Protein AF-A0A956CE51-F1 (afdb_monomer)

Nearest PDB structures (foldseek):
  1hxx-assembly1_A  TM=3.586E-01  e=1.214E-01  Escherichia coli
  3fyx-assembly1_A  TM=2.453E-01  e=3.690E-02  Escherichia coli K-12
  1hxu-assembly1_A  TM=2.384E-01  e=1.095E-01  Escherichia coli
  7fdy-assembly1_B  TM=2.073E-01  e=8.450E-02  Escherichia coli
  1gfm-assembly1_A  TM=1.925E-01  e=4.310E-02  Escherichia coli

Secondary structure (DSSP, 8-state):
--------------------------TTS--TT-TTTSEEEEEEEEEEEEEEETT-S--EEEEEEEEEEEEEEEETTEEEEEEEEEEEEEEETTEEEEEEEEEEEEEEEEETTEEEEEEEEEEEEEEEEETTEEEEEEEEEEEEEEEEEEETTEEEEEEEEEEEE-BSSS--EEEEEEEEEEEEEEPPPPPTTGGG--

Solvent-accessible surface area (backbone atoms only — not comparable to full-atom values): 10532 Å² total; per-residue (Å²): 142,84,81,88,83,86,83,81,82,81,81,82,76,83,78,76,82,78,78,88,70,88,69,82,71,60,98,80,62,80,70,77,70,40,76,91,73,32,49,37,25,45,32,43,35,42,27,48,32,35,35,25,44,74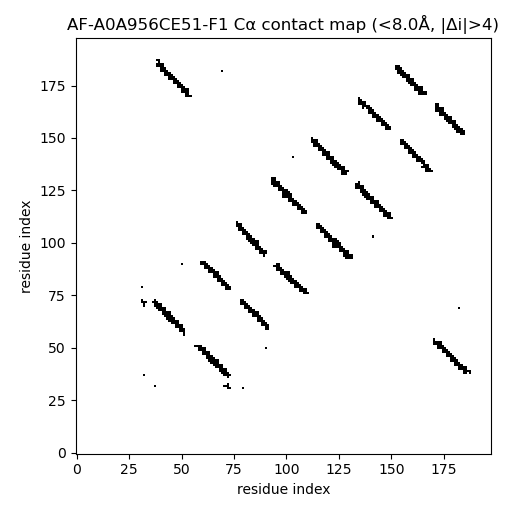,92,48,91,63,72,46,62,33,38,36,44,32,54,30,39,34,41,35,27,75,60,88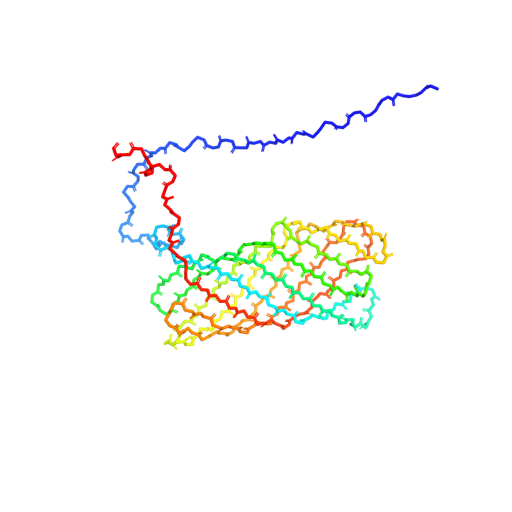,49,36,36,40,34,41,36,41,29,43,33,41,32,39,54,50,103,63,18,43,35,44,28,59,46,34,38,33,43,31,46,31,44,43,67,82,49,40,32,42,35,42,30,44,29,35,33,49,29,30,48,30,34,52,85,80,42,82,38,48,31,53,60,21,45,30,43,37,39,35,43,32,44,47,61,85,61,36,32,45,32,43,34,43,37,39,32,43,43,43,42,83,59,74,77,37,33,44,36,36,35,48,30,43,34,45,34,36,64,44,80,73,80,76,59,89,75,65,79,75,80,124

pLDDT: mean 82.3, std 20.1, range [30.0, 98.44]

Foldseek 3Di:
DDDDDDDDDDPPDPPPPDDDDPPPPPPPPDPDPPLVQWFKKWKWKKKKKWKDFPPDDDTAIWIKIWTWIWTWDDDVQKIKIKIWGWMWIDRDPQKIKIFHIKIKIWIWGHDDQKIKIWIKIWRAWMWMQDPNDTWMFGTKIKTKIKMWGDDDQKIKMKMWMWIWTDTPDDTTMIMIIIMIMIIGTDDRPDDPPVVPPD

Structure (mmCIF, N/CA/C/O backbone):
data_AF-A0A956CE51-F1
#
_entry.id   AF-A0A956CE51-F1
#
loop_
_atom_site.group_PDB
_atom_site.id
_atom_site.type_symbol
_atom_site.label_atom_id
_atom_site.label_alt_id
_atom_site.label_comp_id
_atom_site.label_asym_id
_atom_site.label_entity_id
_atom_site.label_seq_id
_atom_site.pdbx_PDB_ins_code
_atom_site.Cartn_x
_atom_site.Cartn_y
_atom_site.Cartn_z
_atom_site.occupancy
_atom_site.B_iso_or_equiv
_atom_site.auth_seq_id
_atom_site.auth_comp_id
_atom_site.auth_asym_id
_atom_site.auth_atom_id
_atom_site.pdbx_PDB_model_num
ATOM 1 N N . MET A 1 1 ? 13.670 32.998 -37.876 1.00 43.19 1 MET A N 1
ATOM 2 C CA . MET A 1 1 ? 13.015 33.730 -36.768 1.00 43.19 1 MET A CA 1
ATOM 3 C C . MET A 1 1 ? 11.571 33.258 -36.695 1.00 43.19 1 MET A C 1
ATOM 5 O O . MET A 1 1 ? 10.820 33.510 -37.624 1.00 43.19 1 MET A O 1
ATOM 9 N N . SER A 1 2 ? 11.221 32.479 -35.670 1.00 36.44 2 SER A N 1
ATOM 10 C CA . SER A 1 2 ? 9.880 31.917 -35.451 1.00 36.44 2 SER A CA 1
ATOM 11 C C . SER A 1 2 ? 9.590 31.891 -33.948 1.00 36.44 2 SER A C 1
ATOM 13 O O . SER A 1 2 ? 10.513 31.889 -33.139 1.00 36.44 2 SER A O 1
ATOM 15 N N . ARG A 1 3 ? 8.305 31.992 -33.621 1.00 38.19 3 ARG A N 1
ATOM 16 C CA . ARG A 1 3 ? 7.709 32.562 -32.411 1.00 38.19 3 ARG A CA 1
ATOM 17 C C . ARG A 1 3 ? 7.737 31.658 -31.173 1.00 38.19 3 ARG A C 1
ATOM 19 O O . ARG A 1 3 ? 7.735 30.438 -31.259 1.00 38.19 3 ARG A O 1
ATOM 26 N N . ALA A 1 4 ? 7.675 32.355 -30.040 1.00 41.06 4 ALA A N 1
ATOM 27 C CA . ALA A 1 4 ? 7.369 31.926 -28.682 1.00 41.06 4 ALA A CA 1
ATOM 28 C C . ALA A 1 4 ? 6.261 30.863 -28.541 1.00 41.06 4 ALA A C 1
ATOM 30 O O . ALA A 1 4 ? 5.231 30.929 -29.209 1.00 41.06 4 ALA A O 1
ATOM 31 N N . GLY A 1 5 ? 6.441 29.983 -27.552 1.00 30.00 5 GLY A N 1
ATOM 32 C CA . GLY A 1 5 ? 5.397 29.155 -26.949 1.00 30.00 5 GLY A CA 1
ATOM 33 C C . GLY A 1 5 ? 5.602 29.110 -25.435 1.00 30.00 5 GLY A C 1
ATOM 34 O O . GLY A 1 5 ? 6.287 28.233 -24.922 1.00 30.00 5 GLY A O 1
ATOM 35 N N . LEU A 1 6 ? 5.065 30.111 -24.735 1.00 33.44 6 LEU A N 1
ATOM 36 C CA . LEU A 1 6 ? 5.047 30.204 -23.277 1.00 33.44 6 LEU A CA 1
ATOM 37 C C . LEU A 1 6 ? 3.864 29.363 -22.770 1.00 33.44 6 LEU A C 1
ATOM 39 O O . LEU A 1 6 ? 2.712 29.743 -22.968 1.00 33.44 6 LEU A O 1
ATOM 43 N N . VAL A 1 7 ? 4.130 28.208 -22.160 1.00 35.78 7 VAL A N 1
ATOM 44 C CA . VAL A 1 7 ? 3.089 27.371 -21.542 1.00 35.78 7 VAL A CA 1
ATOM 45 C C . VAL A 1 7 ? 2.922 27.817 -20.092 1.00 35.78 7 VAL A C 1
ATOM 47 O O . VAL A 1 7 ? 3.771 27.554 -19.243 1.00 35.78 7 VAL A O 1
ATOM 50 N N . ALA A 1 8 ? 1.836 28.538 -19.822 1.00 34.03 8 ALA A N 1
ATOM 51 C CA . ALA A 1 8 ? 1.433 28.929 -18.479 1.00 34.03 8 ALA A CA 1
ATOM 52 C C . ALA A 1 8 ? 0.763 27.742 -17.766 1.00 34.03 8 ALA A C 1
ATOM 54 O O . ALA A 1 8 ? -0.263 27.233 -18.215 1.00 34.03 8 ALA A O 1
ATOM 55 N N . PHE A 1 9 ? 1.334 27.313 -16.640 1.00 32.94 9 PHE A N 1
ATOM 56 C CA . PHE A 1 9 ? 0.699 26.373 -15.720 1.00 32.94 9 PHE A CA 1
ATOM 57 C C . PHE A 1 9 ? -0.323 27.123 -14.858 1.00 32.94 9 PHE A C 1
ATOM 59 O O . PHE A 1 9 ? 0.041 27.908 -13.984 1.00 32.94 9 PHE A O 1
ATOM 66 N N . ALA A 1 10 ? -1.610 26.878 -15.098 1.00 32.31 10 ALA A N 1
ATOM 67 C CA . ALA A 1 10 ? -2.677 27.317 -14.209 1.00 32.31 10 ALA A CA 1
ATOM 68 C C . ALA A 1 10 ? -2.804 26.321 -13.045 1.00 32.31 10 ALA A C 1
ATOM 70 O O . ALA A 1 10 ? -3.365 25.236 -13.191 1.00 32.31 10 ALA A O 1
ATOM 71 N N . VAL A 1 11 ? -2.273 26.691 -11.880 1.00 34.12 11 VAL A N 1
ATOM 72 C CA . VAL A 1 11 ? -2.581 26.018 -10.614 1.00 34.12 11 VAL A CA 1
ATOM 73 C C . VAL A 1 11 ? -3.971 26.484 -10.185 1.00 34.12 11 VAL A C 1
ATOM 75 O O . VAL A 1 11 ? -4.148 27.602 -9.706 1.00 34.12 11 VAL A O 1
ATOM 78 N N . VAL A 1 12 ? -4.979 25.641 -10.405 1.00 30.89 12 VAL A N 1
ATOM 79 C CA . VAL A 1 12 ? -6.334 25.871 -9.895 1.00 30.89 12 VAL A CA 1
ATOM 80 C C . VAL A 1 12 ? -6.350 25.492 -8.416 1.00 30.89 12 VAL A C 1
ATOM 82 O O . VAL A 1 12 ? -6.537 24.334 -8.049 1.00 30.89 12 VAL A O 1
ATOM 85 N N . THR A 1 13 ? -6.134 26.480 -7.553 1.00 34.31 13 THR A N 1
ATOM 86 C CA . THR A 1 13 ? -6.361 26.348 -6.113 1.00 34.31 13 THR A CA 1
ATOM 87 C C . THR A 1 13 ? -7.863 26.463 -5.856 1.00 34.31 13 THR A C 1
ATOM 89 O O . THR A 1 13 ? -8.424 27.557 -5.833 1.00 34.31 13 THR A O 1
ATOM 92 N N . LEU A 1 14 ? -8.540 25.325 -5.691 1.00 32.09 14 LEU A N 1
ATOM 93 C CA . LEU A 1 14 ? -9.922 25.275 -5.212 1.00 32.09 14 LEU A CA 1
ATOM 94 C C . LEU A 1 14 ? -9.953 25.654 -3.726 1.00 32.09 14 LEU A C 1
ATOM 96 O O . LEU A 1 14 ? -9.857 24.806 -2.842 1.00 32.09 14 LEU A O 1
ATOM 100 N N . THR A 1 15 ? -10.092 26.947 -3.448 1.00 37.00 15 THR A N 1
ATOM 101 C CA . THR A 1 15 ? -10.396 27.451 -2.106 1.00 37.00 15 THR A CA 1
ATOM 102 C C . THR A 1 15 ? -11.881 27.220 -1.829 1.00 37.00 15 THR A C 1
ATOM 104 O O . THR A 1 15 ? -12.721 28.084 -2.076 1.00 37.00 15 THR A O 1
ATOM 107 N N . THR A 1 16 ? -12.243 26.033 -1.343 1.00 38.41 16 THR A N 1
ATOM 108 C CA . THR A 1 16 ? -13.596 25.790 -0.829 1.00 38.41 16 THR A CA 1
ATOM 109 C C . THR A 1 16 ? -13.782 26.557 0.477 1.00 38.41 16 THR A C 1
ATOM 111 O O . THR A 1 16 ? -13.219 26.198 1.511 1.00 38.41 16 THR A O 1
ATOM 114 N N . CYS A 1 17 ? -14.579 27.622 0.422 1.00 37.84 17 CYS A N 1
ATOM 115 C CA . CYS A 1 17 ? -15.079 28.343 1.583 1.00 37.84 17 CYS A CA 1
ATOM 116 C C . CYS A 1 17 ? -16.012 27.406 2.371 1.00 37.84 17 CYS A C 1
ATOM 118 O O . CYS A 1 17 ? -17.148 27.152 1.969 1.00 37.84 17 CYS A O 1
ATOM 120 N N . ALA A 1 18 ? -15.513 26.818 3.459 1.00 42.50 18 ALA A N 1
ATOM 121 C CA . ALA A 1 18 ? -16.313 25.979 4.339 1.00 42.50 18 ALA A CA 1
ATOM 122 C C . ALA A 1 18 ? -17.169 26.873 5.246 1.00 42.50 18 ALA A C 1
ATOM 124 O O . ALA A 1 18 ? -16.734 27.306 6.312 1.00 42.50 18 ALA A O 1
ATOM 125 N N . ALA A 1 19 ? -18.400 27.150 4.817 1.00 43.88 19 ALA A N 1
ATOM 126 C CA . ALA A 1 19 ? -19.432 27.665 5.703 1.00 43.88 19 ALA A CA 1
ATOM 127 C C . ALA A 1 19 ? -19.691 26.629 6.812 1.00 43.88 19 ALA A C 1
ATOM 129 O O . ALA A 1 19 ? -20.164 25.519 6.557 1.00 43.88 19 ALA A O 1
ATOM 130 N N . SER A 1 20 ? -19.345 26.995 8.046 1.00 46.06 20 SER A N 1
ATOM 131 C CA . SER A 1 20 ? -19.551 26.202 9.257 1.00 46.06 20 SER A CA 1
ATOM 132 C C . SER A 1 20 ? -21.035 26.173 9.626 1.00 46.06 20 SER A C 1
ATOM 134 O O . SER A 1 20 ? -21.488 26.889 10.514 1.00 46.06 20 SER A O 1
ATOM 136 N N . ALA A 1 21 ? -21.810 25.346 8.930 1.00 46.38 21 ALA A N 1
ATOM 137 C CA . ALA A 1 21 ? -23.123 24.938 9.399 1.00 46.38 21 ALA A CA 1
ATOM 138 C C . ALA A 1 21 ? -22.940 23.769 10.377 1.00 46.38 21 ALA A C 1
ATOM 140 O O . ALA A 1 21 ? -22.553 22.671 9.970 1.00 46.38 21 ALA A O 1
ATOM 141 N N . GLU A 1 22 ? -23.243 23.990 11.658 1.00 46.22 22 GLU A N 1
ATOM 142 C CA . GLU A 1 22 ? -23.492 22.922 12.630 1.00 46.22 22 GLU A CA 1
ATOM 143 C C . GLU A 1 22 ? -24.690 22.084 12.160 1.00 46.22 22 GLU A C 1
ATOM 145 O O . GLU A 1 22 ? -25.835 22.255 12.581 1.00 46.22 22 GLU A O 1
ATOM 150 N N . ARG A 1 23 ? -24.453 21.147 11.238 1.00 48.38 23 ARG A N 1
ATOM 151 C CA . ARG A 1 23 ? -25.424 20.096 10.959 1.00 48.38 23 ARG A CA 1
ATOM 152 C C . ARG A 1 23 ? -25.444 19.184 12.175 1.00 48.38 23 ARG A C 1
ATOM 154 O O . ARG A 1 23 ? -24.512 18.405 12.378 1.00 48.38 23 ARG A O 1
ATOM 161 N N . LYS A 1 24 ? -26.535 19.256 12.948 1.00 44.16 24 LYS A N 1
ATOM 162 C CA . LYS A 1 24 ? -27.007 18.159 13.804 1.00 44.16 24 LYS A CA 1
ATOM 163 C C . LYS A 1 24 ? -27.025 16.899 12.943 1.00 44.16 24 LYS A C 1
ATOM 165 O O . LYS A 1 24 ? -27.934 16.682 12.145 1.00 44.16 24 LYS A O 1
ATOM 170 N N . THR A 1 25 ? -25.950 16.127 13.025 1.00 50.22 25 THR A N 1
ATOM 171 C CA . THR A 1 25 ? -25.808 14.876 12.294 1.00 50.22 25 THR A CA 1
ATOM 172 C C . THR A 1 25 ? -26.884 13.939 12.821 1.00 50.22 25 THR A C 1
ATOM 174 O O . THR A 1 25 ? -27.046 13.781 14.030 1.00 50.22 25 THR A O 1
ATOM 177 N N . SER A 1 26 ? -27.692 13.405 11.903 1.00 44.47 26 SER A N 1
ATOM 178 C CA . SER A 1 26 ? -28.764 12.466 12.221 1.00 44.47 26 SER A CA 1
ATOM 179 C C . SER A 1 26 ? -28.213 11.361 13.130 1.00 44.47 26 SER A C 1
ATOM 181 O O . SER A 1 26 ? -27.196 10.759 12.774 1.00 44.47 26 SER A O 1
ATOM 183 N N . PRO A 1 27 ? -28.864 11.042 14.264 1.00 55.50 27 PRO A N 1
ATOM 184 C CA . PRO A 1 27 ? -28.389 10.027 15.208 1.00 55.50 27 PRO A CA 1
ATOM 185 C C . PRO A 1 27 ? -28.272 8.615 14.602 1.00 55.50 27 PRO A C 1
ATOM 187 O O . PRO A 1 27 ? -27.783 7.707 15.264 1.00 55.50 27 PRO A O 1
ATOM 190 N N . LYS A 1 28 ? -28.694 8.423 13.343 1.00 56.72 28 LYS A N 1
ATOM 191 C CA . LYS A 1 28 ? -28.605 7.160 12.600 1.00 56.72 28 LYS A CA 1
ATOM 192 C C . LYS A 1 28 ? -27.661 7.187 11.388 1.00 56.72 28 LYS A C 1
ATOM 194 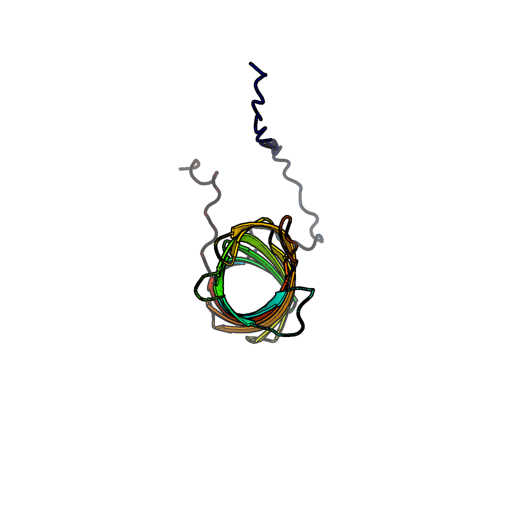O O . LYS A 1 28 ? -27.576 6.179 10.693 1.00 56.72 28 LYS A O 1
ATOM 199 N N . SER A 1 29 ? -26.955 8.286 11.094 1.00 52.91 29 SER A N 1
ATOM 200 C CA . SER A 1 29 ? -25.979 8.269 9.992 1.00 52.91 29 SER A CA 1
ATOM 201 C C . SER A 1 29 ? -24.712 7.542 10.438 1.00 52.91 29 SER A C 1
ATOM 203 O O . SER A 1 29 ? -24.008 8.018 11.330 1.00 52.91 29 SER A O 1
ATOM 205 N N . VAL A 1 30 ? -24.418 6.397 9.820 1.00 56.97 30 VAL A N 1
ATOM 206 C CA . VAL A 1 30 ? -23.172 5.656 10.037 1.00 56.97 30 VAL A CA 1
ATOM 207 C C . VAL A 1 30 ? -22.003 6.5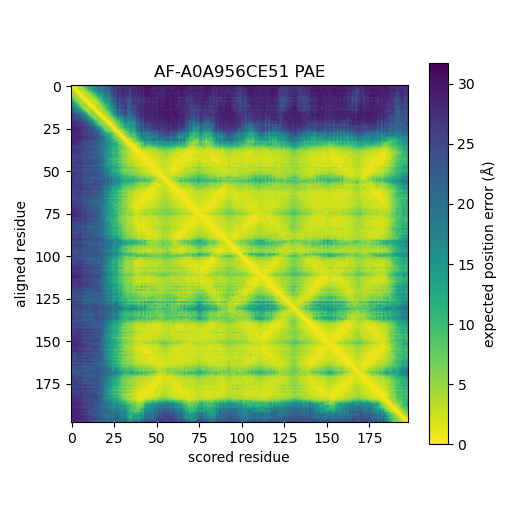86 9.703 1.00 56.97 30 VAL A C 1
ATOM 209 O O . VAL A 1 30 ? -21.819 6.976 8.552 1.00 56.97 30 VAL A O 1
ATOM 212 N N . LYS A 1 31 ? -21.241 6.982 10.727 1.00 62.91 31 LYS A N 1
ATOM 213 C CA . LYS A 1 31 ? -20.097 7.901 10.638 1.00 62.91 31 LYS A CA 1
ATOM 214 C C . LYS A 1 31 ? -18.871 7.222 10.018 1.00 62.91 31 LYS A C 1
ATOM 216 O O . LYS A 1 31 ? -17.815 7.114 10.637 1.00 62.91 31 LYS A O 1
ATOM 221 N N . LEU A 1 32 ? -19.015 6.724 8.796 1.00 60.25 32 LEU A N 1
ATOM 222 C CA . LEU A 1 32 ? -17.887 6.245 8.007 1.00 60.25 32 LEU A CA 1
ATOM 223 C C . LEU A 1 32 ? -17.002 7.450 7.662 1.00 60.25 32 LEU A C 1
ATOM 225 O O . LEU A 1 32 ? -17.466 8.408 7.052 1.00 60.25 32 LEU A O 1
ATOM 229 N N . PHE A 1 33 ? -15.742 7.401 8.102 1.00 63.28 33 PHE A N 1
ATOM 230 C CA . PHE A 1 33 ? -14.732 8.459 7.943 1.00 63.28 33 PHE A CA 1
ATOM 231 C C . PHE A 1 33 ? -14.996 9.793 8.662 1.00 63.28 33 PHE A C 1
ATOM 233 O O . PHE A 1 33 ? -14.477 10.827 8.241 1.00 63.28 33 PHE A O 1
ATOM 240 N N . ASP A 1 34 ? -15.724 9.803 9.785 1.00 70.56 34 ASP A N 1
ATOM 241 C CA . ASP A 1 34 ? -15.659 10.972 10.672 1.00 70.56 34 ASP A CA 1
ATOM 242 C C . ASP A 1 34 ? -14.230 11.075 11.230 1.00 70.56 34 ASP A C 1
ATOM 244 O O . ASP A 1 34 ? -13.812 10.254 12.054 1.00 70.56 34 ASP A O 1
ATOM 248 N N . VAL A 1 35 ? -13.487 12.081 10.753 1.00 67.19 35 VAL A N 1
ATOM 249 C CA . VAL A 1 35 ? -12.080 12.361 11.092 1.00 67.19 35 VAL A CA 1
ATOM 250 C C . VAL A 1 35 ? -11.866 12.409 12.605 1.00 67.19 35 VAL A C 1
ATOM 252 O O . VAL A 1 35 ? -10.794 12.066 13.082 1.00 67.19 35 VAL A O 1
ATOM 255 N N . ARG A 1 36 ? -12.893 12.775 13.381 1.00 68.69 36 ARG A N 1
ATOM 256 C CA . ARG A 1 36 ? -12.811 12.854 14.847 1.00 68.69 36 ARG A CA 1
ATOM 257 C C . ARG A 1 36 ? -12.824 11.490 15.534 1.00 68.69 36 ARG A C 1
ATOM 259 O O . ARG A 1 36 ? -12.392 11.376 16.674 1.00 68.6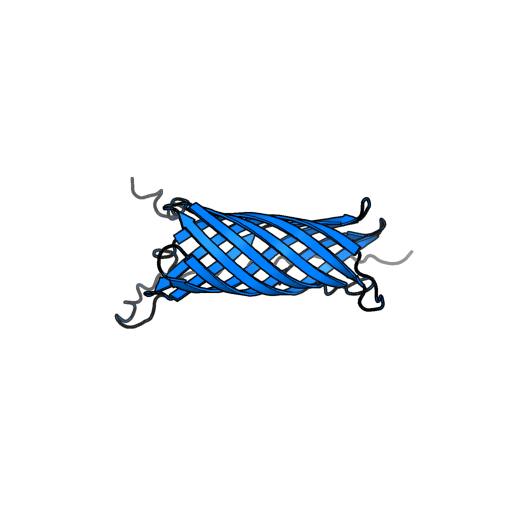9 36 ARG A O 1
ATOM 266 N N . THR A 1 37 ? -13.362 10.477 14.865 1.00 78.38 37 THR A N 1
ATOM 267 C CA . THR A 1 37 ? -13.518 9.113 15.399 1.00 78.38 37 THR A CA 1
ATOM 268 C C . THR A 1 37 ? -12.590 8.108 14.725 1.00 78.38 37 THR A C 1
ATOM 270 O O . THR A 1 37 ? -12.397 7.003 15.233 1.00 78.38 37 THR A O 1
ATOM 273 N N . ALA A 1 38 ? -12.012 8.482 13.581 1.00 88.50 38 ALA A N 1
ATOM 274 C CA . ALA A 1 38 ? -11.045 7.668 12.876 1.00 88.50 38 ALA A CA 1
ATOM 275 C C . ALA A 1 38 ? -9.766 7.512 13.710 1.00 88.50 38 ALA A C 1
ATOM 277 O O . ALA A 1 38 ? -9.255 8.452 14.315 1.00 88.50 38 ALA A O 1
ATOM 278 N N . THR A 1 39 ? -9.227 6.298 13.724 1.00 91.62 39 THR A N 1
ATOM 279 C CA . THR A 1 39 ? -7.887 6.054 14.251 1.00 91.62 39 THR A CA 1
ATOM 280 C C . THR A 1 39 ? -6.872 6.451 13.192 1.00 91.62 39 THR A C 1
ATOM 282 O O . THR A 1 39 ? -6.953 5.995 12.052 1.00 91.62 39 THR A O 1
ATOM 285 N N . HIS A 1 40 ? -5.906 7.270 13.589 1.00 93.75 40 HIS A N 1
ATOM 286 C CA . HIS A 1 40 ? -4.803 7.699 12.744 1.00 93.75 40 HIS A CA 1
ATOM 287 C C . HIS A 1 40 ? -3.584 6.824 13.016 1.00 93.75 40 HIS A C 1
ATOM 289 O O . HIS A 1 40 ? -3.201 6.635 14.172 1.00 93.75 40 HIS A O 1
ATOM 295 N N . GLU A 1 41 ? -2.975 6.269 11.975 1.00 95.88 41 GLU A N 1
ATOM 296 C CA . GLU A 1 41 ? -1.812 5.391 12.113 1.00 95.88 41 GLU A CA 1
ATOM 297 C C . GLU A 1 41 ? -0.731 5.805 11.109 1.00 95.88 41 GLU A C 1
ATOM 299 O O . GLU A 1 41 ? -1.025 6.183 9.976 1.00 95.88 41 GLU A O 1
ATOM 304 N N . GLY A 1 42 ? 0.533 5.762 11.524 1.00 97.25 42 GLY A N 1
ATOM 305 C CA . GLY A 1 42 ? 1.639 5.744 10.572 1.00 97.25 42 GLY A CA 1
ATOM 306 C C . GLY A 1 42 ? 1.815 4.325 10.047 1.00 97.25 42 GLY A C 1
ATOM 307 O O . GLY A 1 42 ? 1.534 3.371 10.772 1.00 97.25 42 GLY A O 1
ATOM 308 N N . VAL A 1 43 ? 2.245 4.185 8.799 1.00 98.00 43 VAL A N 1
ATOM 309 C CA . VAL A 1 43 ? 2.436 2.891 8.148 1.00 98.00 43 VAL A CA 1
ATOM 310 C C . VAL A 1 43 ? 3.777 2.866 7.441 1.00 98.00 43 VAL A C 1
ATOM 312 O O . VAL A 1 43 ? 4.101 3.748 6.651 1.00 98.00 43 VAL A O 1
ATOM 315 N N . LEU A 1 44 ? 4.530 1.809 7.697 1.00 98.19 44 LEU A N 1
ATOM 316 C CA . LEU A 1 44 ? 5.733 1.465 6.964 1.00 98.19 44 LEU A CA 1
ATOM 317 C C . LEU A 1 44 ? 5.456 0.147 6.260 1.00 98.19 44 LEU A C 1
ATOM 319 O O . LEU A 1 44 ? 5.065 -0.823 6.910 1.00 98.19 44 LEU A O 1
ATOM 323 N N . ARG A 1 45 ? 5.616 0.120 4.941 1.00 98.00 45 ARG A N 1
ATOM 324 C CA . ARG A 1 45 ? 5.421 -1.081 4.131 1.00 98.00 45 ARG A CA 1
ATOM 325 C C . ARG A 1 45 ? 6.686 -1.384 3.350 1.00 98.00 45 ARG A C 1
ATOM 327 O O . ARG A 1 45 ? 7.240 -0.495 2.713 1.00 98.00 45 ARG A O 1
ATOM 334 N N . PHE A 1 46 ? 7.072 -2.652 3.345 1.00 98.38 46 PHE A N 1
ATOM 335 C CA . PHE A 1 46 ? 8.102 -3.190 2.467 1.00 98.38 46 PHE A CA 1
ATOM 336 C C . PHE A 1 46 ? 7.521 -4.348 1.680 1.00 98.38 46 PHE A C 1
ATOM 338 O O . PHE A 1 46 ? 6.835 -5.188 2.253 1.00 98.38 46 PHE A O 1
ATOM 345 N N . SER A 1 47 ? 7.775 -4.395 0.380 1.00 98.00 47 SER A N 1
ATOM 346 C CA . SER A 1 47 ? 7.277 -5.459 -0.484 1.00 98.00 47 SER A CA 1
ATOM 347 C C . SER A 1 47 ? 8.358 -5.944 -1.425 1.00 98.00 47 SER A C 1
ATOM 349 O O . SER A 1 47 ? 9.136 -5.151 -1.948 1.00 98.00 47 SER A O 1
ATOM 351 N N . THR A 1 48 ? 8.354 -7.244 -1.684 1.00 97.88 48 THR A N 1
ATOM 352 C CA . THR A 1 48 ? 8.916 -7.776 -2.923 1.00 97.88 48 THR A CA 1
ATOM 353 C C . THR A 1 48 ? 7.854 -7.651 -4.006 1.00 97.88 48 THR A C 1
ATOM 355 O O . THR A 1 48 ? 6.659 -7.814 -3.736 1.00 97.88 48 THR A O 1
ATOM 358 N N . LEU A 1 49 ? 8.271 -7.312 -5.219 1.00 96.56 49 LEU A N 1
ATOM 359 C CA . LEU A 1 49 ? 7.384 -7.230 -6.364 1.00 96.56 49 LEU A CA 1
ATOM 360 C C . LEU A 1 49 ? 7.944 -7.988 -7.557 1.00 96.56 49 LEU A C 1
ATOM 362 O O . LEU A 1 49 ? 9.141 -8.238 -7.673 1.00 96.56 49 LEU A O 1
ATOM 366 N N . SER A 1 50 ? 7.040 -8.348 -8.450 1.00 96.31 50 SER A N 1
ATOM 367 C CA . SER A 1 50 ? 7.326 -8.877 -9.765 1.00 96.31 50 SER A CA 1
ATOM 368 C C . SER A 1 50 ? 6.597 -8.019 -10.784 1.00 96.31 50 SER A C 1
ATOM 370 O O . SER A 1 50 ? 5.387 -7.814 -10.661 1.00 96.31 50 SER A O 1
ATOM 372 N N . TYR A 1 51 ? 7.302 -7.523 -11.790 1.00 94.12 51 TYR A N 1
ATOM 373 C CA . TYR A 1 51 ? 6.730 -6.680 -12.835 1.00 94.12 51 TYR A CA 1
ATOM 374 C C . TYR A 1 51 ? 7.030 -7.247 -14.220 1.00 94.12 51 TYR A C 1
ATOM 376 O O . TYR A 1 51 ? 7.994 -7.982 -14.401 1.00 94.12 51 TYR A O 1
ATOM 384 N N . ARG A 1 52 ? 6.181 -6.945 -15.199 1.00 93.94 52 ARG A N 1
ATOM 385 C CA . ARG A 1 52 ? 6.434 -7.249 -16.613 1.00 93.94 52 ARG A CA 1
ATOM 386 C C . ARG A 1 52 ? 5.793 -6.198 -17.494 1.00 93.94 52 ARG A C 1
ATOM 388 O O . ARG A 1 52 ? 4.739 -5.676 -17.122 1.00 93.94 52 ARG A O 1
ATOM 395 N N . ALA A 1 53 ? 6.390 -5.924 -18.646 1.00 91.75 53 ALA A N 1
ATOM 396 C CA . ALA A 1 53 ? 5.723 -5.139 -19.674 1.00 91.75 53 ALA A CA 1
ATOM 397 C C . ALA A 1 53 ? 4.537 -5.934 -20.253 1.00 91.75 53 ALA A C 1
ATOM 399 O O . ALA A 1 53 ? 4.546 -7.171 -20.255 1.00 91.75 53 ALA A O 1
ATOM 400 N N . THR A 1 54 ? 3.490 -5.248 -20.708 1.00 90.62 54 THR A N 1
ATOM 401 C CA . THR A 1 54 ? 2.262 -5.893 -21.212 1.00 90.62 54 THR A CA 1
ATOM 402 C C . THR A 1 54 ? 2.528 -6.818 -22.407 1.00 90.62 54 THR A C 1
ATOM 404 O O . THR A 1 54 ? 1.867 -7.850 -22.542 1.00 90.62 54 THR A O 1
ATOM 407 N N . ASP A 1 55 ? 3.531 -6.493 -23.221 1.00 90.25 55 ASP A N 1
ATOM 408 C CA . ASP A 1 55 ? 4.001 -7.239 -24.394 1.00 90.25 55 ASP A CA 1
ATOM 409 C C . ASP A 1 55 ? 5.003 -8.364 -24.068 1.00 90.25 55 ASP A C 1
ATOM 411 O O . ASP A 1 55 ? 5.342 -9.166 -24.938 1.00 90.25 55 ASP A O 1
ATOM 415 N N . GLN A 1 56 ? 5.456 -8.472 -22.818 1.00 91.75 56 GLN A N 1
ATOM 416 C CA . GLN A 1 56 ? 6.433 -9.469 -22.389 1.00 91.75 56 GLN A CA 1
ATOM 417 C C . GLN A 1 56 ? 5.791 -10.583 -21.558 1.00 91.75 56 GLN A C 1
ATOM 419 O O . GLN A 1 56 ? 4.888 -10.365 -20.749 1.00 91.75 56 GLN A O 1
ATOM 424 N N . ALA A 1 57 ? 6.297 -11.808 -21.721 1.00 89.38 57 ALA A N 1
ATOM 425 C CA . ALA A 1 57 ? 5.822 -12.972 -20.971 1.00 89.38 57 ALA A CA 1
ATOM 426 C C . ALA A 1 57 ? 6.503 -13.134 -19.600 1.00 89.38 57 ALA A C 1
ATOM 428 O O . ALA A 1 57 ? 5.930 -13.731 -18.687 1.00 89.38 57 ALA A O 1
ATOM 429 N N . ARG A 1 58 ? 7.733 -12.630 -19.451 1.00 92.50 58 ARG A N 1
ATOM 430 C CA . ARG A 1 58 ? 8.565 -12.873 -18.271 1.00 92.50 58 ARG A CA 1
ATOM 431 C C . ARG A 1 58 ? 8.392 -11.766 -17.238 1.00 92.50 58 ARG A C 1
ATOM 433 O O . ARG A 1 58 ? 8.388 -10.593 -17.584 1.00 92.50 58 ARG A O 1
ATOM 440 N N . TYR A 1 59 ? 8.274 -12.170 -15.978 1.00 92.88 59 TYR A N 1
ATOM 441 C CA . TYR A 1 59 ? 8.336 -11.262 -14.841 1.00 92.88 59 TYR A CA 1
ATOM 442 C C . TYR A 1 59 ? 9.784 -11.048 -14.393 1.00 92.88 59 TYR A C 1
ATOM 444 O O . TYR A 1 59 ? 10.561 -12.001 -14.296 1.00 92.88 59 TYR A O 1
ATOM 452 N N . GLU A 1 60 ? 10.100 -9.802 -14.074 1.00 93.62 60 GLU A N 1
ATOM 453 C CA . GLU A 1 60 ? 11.327 -9.351 -13.426 1.00 93.62 60 GLU A CA 1
ATOM 454 C C . GLU A 1 60 ? 11.034 -9.018 -11.960 1.00 93.62 60 GLU A C 1
ATOM 456 O O . GLU A 1 60 ? 9.894 -8.717 -11.600 1.00 93.62 60 GLU A O 1
ATOM 461 N N . GLY A 1 61 ? 12.037 -9.148 -11.093 1.00 95.00 61 GLY A N 1
ATOM 462 C CA . GLY A 1 61 ? 11.891 -8.963 -9.650 1.00 95.00 61 GLY A CA 1
ATOM 463 C C . GLY A 1 61 ? 12.312 -7.568 -9.210 1.00 95.00 61 GLY A C 1
ATOM 464 O O . GLY A 1 61 ? 13.238 -7.011 -9.773 1.00 95.00 61 GLY A O 1
ATOM 465 N N . GLY A 1 62 ? 11.670 -7.042 -8.171 1.00 95.81 62 GLY A N 1
ATOM 466 C CA . GLY A 1 62 ? 12.013 -5.752 -7.586 1.00 95.81 62 GLY A CA 1
ATOM 467 C C . GLY A 1 62 ? 11.532 -5.609 -6.144 1.00 95.81 62 GLY A C 1
ATOM 468 O O . GLY A 1 62 ? 11.036 -6.559 -5.524 1.00 95.81 62 GLY A O 1
ATOM 469 N N . TYR A 1 63 ? 11.640 -4.391 -5.621 1.00 97.19 63 TYR A N 1
ATOM 470 C CA . TYR A 1 63 ? 11.280 -4.043 -4.249 1.00 97.19 63 TYR A CA 1
ATOM 471 C C . TYR A 1 63 ? 10.471 -2.746 -4.187 1.00 97.19 63 TYR A C 1
ATOM 473 O O . TYR A 1 63 ? 10.693 -1.819 -4.960 1.00 97.19 63 TYR A O 1
ATOM 481 N N . GLU A 1 64 ? 9.551 -2.653 -3.231 1.00 96.62 64 GLU A N 1
ATOM 482 C CA . GLU A 1 64 ? 8.823 -1.427 -2.893 1.00 96.62 64 GLU A CA 1
ATOM 483 C C . GLU A 1 64 ? 8.998 -1.119 -1.408 1.00 96.62 64 GLU A C 1
ATOM 485 O O . GLU A 1 64 ? 8.787 -1.985 -0.560 1.00 96.62 64 GLU A O 1
ATOM 490 N N . ALA A 1 65 ? 9.315 0.131 -1.089 1.00 97.50 65 ALA A N 1
ATOM 491 C CA . ALA A 1 65 ? 9.236 0.687 0.251 1.00 97.50 65 ALA A CA 1
ATOM 492 C C . ALA A 1 65 ? 8.236 1.846 0.242 1.00 97.50 65 ALA A C 1
ATOM 494 O O . ALA A 1 65 ? 8.320 2.737 -0.600 1.00 97.50 65 ALA A O 1
ATOM 495 N N . ALA A 1 66 ? 7.288 1.860 1.171 1.00 96.69 66 ALA A N 1
ATOM 496 C CA . ALA A 1 66 ? 6.288 2.915 1.257 1.00 96.69 66 ALA A CA 1
ATOM 497 C C . ALA A 1 66 ? 6.153 3.438 2.683 1.00 96.69 66 ALA A C 1
ATOM 499 O O . ALA A 1 66 ? 6.142 2.672 3.651 1.00 96.69 66 ALA A O 1
ATOM 500 N N . PHE A 1 67 ? 6.012 4.757 2.787 1.00 96.81 67 PHE A N 1
ATOM 501 C CA . PHE A 1 67 ? 5.701 5.441 4.030 1.00 96.81 67 PHE A CA 1
ATOM 502 C C . PHE A 1 67 ? 4.320 6.060 3.881 1.00 96.81 67 PHE A C 1
ATOM 504 O O . PHE A 1 67 ? 4.140 7.040 3.164 1.00 96.81 67 PHE A O 1
ATOM 511 N N . LEU A 1 68 ? 3.331 5.448 4.517 1.00 95.94 68 LEU A N 1
ATOM 512 C CA . LEU A 1 68 ? 1.931 5.796 4.337 1.00 95.94 68 LEU A CA 1
ATOM 513 C C . LEU A 1 68 ? 1.340 6.292 5.652 1.00 95.94 68 LEU A C 1
ATOM 515 O O . LEU A 1 68 ? 1.823 6.026 6.753 1.00 95.94 68 LEU A O 1
ATOM 519 N N . TYR A 1 69 ? 0.241 7.002 5.519 1.00 95.31 69 TYR A N 1
ATOM 520 C CA . TYR A 1 69 ? -0.635 7.383 6.600 1.00 95.31 69 TYR A CA 1
ATOM 521 C C . TYR A 1 69 ? -1.951 6.632 6.449 1.00 95.31 69 TYR A C 1
ATOM 523 O O . TYR A 1 69 ? -2.498 6.569 5.349 1.00 95.31 69 TYR A O 1
ATOM 531 N N . ALA A 1 70 ? -2.447 6.062 7.544 1.00 95.31 70 ALA A N 1
ATOM 532 C CA . ALA A 1 70 ? -3.712 5.351 7.580 1.00 95.31 70 ALA A CA 1
ATOM 533 C C . ALA A 1 70 ? -4.761 6.106 8.395 1.00 95.31 70 ALA A C 1
ATOM 535 O O . ALA A 1 70 ? -4.489 6.594 9.495 1.00 95.31 70 ALA A O 1
ATOM 536 N N . MET A 1 71 ? -5.985 6.119 7.879 1.00 94.75 71 MET A N 1
ATOM 537 C CA . MET A 1 71 ? -7.189 6.516 8.598 1.00 94.75 71 MET A CA 1
ATOM 538 C C . MET A 1 71 ? -8.146 5.336 8.645 1.00 94.75 71 MET A C 1
ATOM 540 O O . MET A 1 71 ? -8.686 4.937 7.616 1.00 94.75 71 MET A O 1
ATOM 544 N N . THR A 1 72 ? -8.368 4.800 9.842 1.00 93.81 72 THR A N 1
ATOM 545 C CA . THR A 1 72 ? -9.202 3.613 10.052 1.00 93.81 72 THR A CA 1
ATOM 546 C C . THR A 1 72 ? -10.471 3.978 10.812 1.00 93.81 72 THR A C 1
ATOM 548 O O . THR A 1 72 ? -10.407 4.447 11.948 1.00 93.81 72 THR A O 1
ATOM 551 N N . SER A 1 73 ? -11.633 3.722 10.218 1.00 93.00 73 SER A N 1
ATOM 552 C CA . SER A 1 73 ? -12.942 3.777 10.877 1.00 93.00 73 SER A CA 1
ATOM 553 C C . SER A 1 73 ? -13.409 2.357 11.204 1.00 93.00 73 SER A C 1
ATOM 555 O O . SER A 1 73 ? -13.170 1.432 10.427 1.00 93.00 73 SER A O 1
ATOM 557 N N . ARG A 1 74 ? -14.047 2.158 12.363 1.00 90.56 74 ARG A N 1
ATOM 558 C CA . ARG A 1 74 ? -14.531 0.845 12.819 1.00 90.56 74 ARG A CA 1
ATOM 559 C C . ARG A 1 74 ? -16.002 0.899 13.195 1.00 90.56 74 ARG A C 1
ATOM 561 O O . ARG A 1 74 ? -16.448 1.860 13.814 1.00 90.56 74 ARG A O 1
ATOM 568 N N . SER A 1 75 ? -16.724 -0.169 12.874 1.00 90.56 75 SER A N 1
ATOM 569 C CA . SER A 1 75 ? -18.100 -0.399 13.304 1.00 90.56 75 SER A CA 1
ATOM 570 C C . SER A 1 75 ? -18.291 -1.886 13.607 1.00 90.56 75 SER A C 1
ATOM 572 O O . SER A 1 75 ? -18.395 -2.715 12.702 1.00 90.56 75 SER A O 1
ATOM 574 N N . GLY A 1 76 ? -18.275 -2.239 14.896 1.00 90.38 76 GLY A N 1
ATOM 575 C CA . GLY A 1 76 ? -18.292 -3.637 15.331 1.00 90.38 76 GLY A CA 1
ATOM 576 C C . GLY A 1 76 ? -17.088 -4.418 14.776 1.00 90.38 76 GLY A C 1
ATOM 577 O O . GLY A 1 76 ? -15.957 -3.947 14.928 1.00 90.38 76 GLY A O 1
ATOM 578 N N . PRO A 1 77 ? -17.297 -5.586 14.134 1.00 93.00 77 PRO A N 1
ATOM 579 C CA . PRO A 1 77 ? -16.213 -6.349 13.523 1.00 93.00 77 PRO A CA 1
ATOM 580 C C . PRO A 1 77 ? -15.740 -5.739 12.197 1.00 93.00 77 PRO A C 1
ATOM 582 O O . PRO A 1 77 ? -14.688 -6.116 11.702 1.00 93.00 77 PRO A O 1
ATOM 585 N N . PHE A 1 78 ? -16.473 -4.799 11.600 1.00 94.81 78 PHE A N 1
ATOM 586 C CA . PHE A 1 78 ? -16.113 -4.225 10.308 1.00 94.81 78 PHE A CA 1
ATOM 587 C C . PHE A 1 78 ? -15.199 -3.015 10.475 1.00 94.81 78 PHE A C 1
ATOM 589 O O . PHE A 1 78 ? -15.347 -2.214 11.404 1.00 94.81 78 PHE A O 1
ATOM 596 N N . HIS A 1 79 ? -14.265 -2.852 9.546 1.00 94.12 79 HIS A N 1
ATOM 597 C CA . HIS A 1 79 ? -13.416 -1.674 9.482 1.00 94.12 79 HIS A CA 1
ATOM 598 C C . HIS A 1 79 ? -13.190 -1.218 8.045 1.00 94.12 79 HIS A C 1
ATOM 600 O O . HIS A 1 79 ? -13.245 -2.005 7.100 1.00 94.12 79 HIS A O 1
ATOM 606 N N . LEU A 1 80 ? -12.930 0.076 7.904 1.00 95.44 80 LEU A N 1
ATOM 607 C CA . LEU A 1 80 ? -12.619 0.726 6.645 1.00 95.44 80 LEU A CA 1
ATOM 608 C C . LEU A 1 80 ? -11.373 1.583 6.843 1.00 95.44 80 LEU A C 1
ATOM 610 O O . LEU A 1 80 ? -11.344 2.439 7.728 1.00 95.44 80 LEU A O 1
ATOM 614 N N . THR A 1 81 ? -10.353 1.337 6.035 1.00 95.62 81 THR A N 1
ATOM 615 C CA . THR A 1 81 ? -9.032 1.949 6.155 1.00 95.62 81 THR A CA 1
ATOM 616 C C . THR A 1 81 ? -8.686 2.674 4.864 1.00 95.62 81 THR A C 1
ATOM 618 O O . THR A 1 81 ? -8.613 2.055 3.808 1.00 95.62 81 THR A O 1
ATOM 621 N N . GLY A 1 82 ? -8.438 3.978 4.937 1.00 95.38 82 GLY A N 1
ATOM 622 C CA . GLY A 1 82 ? -7.808 4.736 3.856 1.00 95.38 82 GLY A CA 1
ATOM 623 C C . GLY A 1 82 ? -6.309 4.862 4.105 1.00 95.38 82 GLY A C 1
ATOM 624 O O . GLY A 1 82 ? -5.918 5.302 5.180 1.00 95.38 82 GLY A O 1
ATOM 625 N N . LEU A 1 83 ? -5.482 4.489 3.133 1.00 95.44 83 LEU A N 1
ATOM 626 C CA . LEU A 1 83 ? -4.035 4.691 3.115 1.00 95.44 83 LEU A CA 1
ATOM 627 C C . LEU A 1 83 ? -3.678 5.779 2.103 1.00 95.44 83 LEU A C 1
ATOM 629 O O . LEU A 1 83 ? -4.196 5.772 0.986 1.00 95.44 83 LEU A O 1
ATOM 633 N N . SER A 1 84 ? -2.769 6.675 2.475 1.00 95.19 84 SER A N 1
ATOM 634 C CA . SER A 1 84 ? -2.222 7.688 1.573 1.00 95.19 84 SER A CA 1
ATOM 635 C C . SER A 1 84 ? -0.762 7.980 1.896 1.00 95.19 84 SER A C 1
ATOM 637 O O . SER A 1 84 ? -0.410 8.142 3.063 1.00 95.19 84 SER A O 1
ATOM 639 N N . GLY A 1 85 ? 0.101 8.053 0.887 1.00 94.94 85 GLY A N 1
ATOM 640 C CA . GLY A 1 85 ? 1.487 8.476 1.081 1.00 94.94 85 GLY A CA 1
ATOM 641 C C . GLY A 1 85 ? 2.412 8.150 -0.089 1.00 94.94 85 GLY A C 1
ATOM 642 O O . GLY A 1 85 ? 1.960 7.610 -1.103 1.00 94.94 85 GLY A O 1
ATOM 643 N N . PRO A 1 86 ? 3.698 8.512 0.028 1.00 95.62 86 PRO A N 1
ATOM 644 C CA . PRO A 1 86 ? 4.718 8.172 -0.952 1.00 95.62 86 PRO A CA 1
ATOM 645 C C . PRO A 1 86 ? 5.083 6.681 -0.953 1.00 95.62 86 PRO A C 1
ATOM 647 O O . PRO A 1 86 ? 5.143 6.029 0.095 1.00 95.62 86 PRO A O 1
ATOM 650 N N . ALA A 1 87 ? 5.428 6.176 -2.137 1.00 95.19 87 ALA A N 1
ATOM 651 C CA . ALA A 1 87 ? 6.044 4.864 -2.315 1.00 95.19 87 ALA A CA 1
ATOM 652 C C . ALA A 1 87 ? 7.246 4.964 -3.259 1.00 95.19 87 ALA A C 1
ATOM 654 O O . ALA A 1 87 ? 7.175 5.623 -4.294 1.00 95.19 87 ALA A O 1
ATOM 655 N N . LEU A 1 88 ? 8.340 4.303 -2.899 1.00 95.38 88 LEU A N 1
ATOM 656 C CA . LEU A 1 88 ? 9.549 4.173 -3.699 1.00 95.38 88 LEU A CA 1
ATOM 657 C C . LEU A 1 88 ? 9.675 2.723 -4.162 1.00 95.38 88 LEU A C 1
ATOM 659 O O . LEU A 1 88 ? 9.623 1.800 -3.350 1.00 95.38 88 LEU A O 1
ATOM 663 N N . ARG A 1 89 ? 9.852 2.525 -5.463 1.00 94.12 89 ARG A N 1
ATOM 664 C CA . ARG A 1 89 ? 10.053 1.218 -6.083 1.00 94.12 89 ARG A CA 1
ATOM 665 C C . ARG A 1 89 ? 11.411 1.159 -6.752 1.00 94.12 89 ARG A C 1
ATOM 667 O O . ARG A 1 89 ? 11.790 2.083 -7.465 1.00 94.12 89 ARG A O 1
ATOM 674 N N . PHE A 1 90 ? 12.076 0.034 -6.567 1.00 94.00 90 PHE A N 1
ATOM 675 C CA . PHE A 1 90 ? 13.265 -0.373 -7.293 1.00 94.00 90 PHE A CA 1
ATOM 676 C C . PHE A 1 90 ? 12.843 -1.547 -8.169 1.00 94.00 90 PHE A C 1
ATOM 678 O O . PHE A 1 90 ? 12.520 -2.614 -7.650 1.00 94.00 90 PHE A O 1
ATOM 685 N N . LEU A 1 91 ? 12.733 -1.307 -9.473 1.00 88.19 91 LEU A N 1
ATOM 686 C CA . LEU A 1 91 ? 12.331 -2.323 -10.444 1.00 88.19 91 LEU A CA 1
ATOM 687 C C . LEU A 1 91 ? 13.553 -3.141 -10.867 1.00 88.19 91 LEU A C 1
ATOM 689 O O . LEU A 1 91 ? 13.521 -4.354 -10.796 1.00 88.19 91 LEU A O 1
ATOM 693 N N . ASP A 1 92 ? 14.649 -2.468 -11.200 1.00 84.75 92 ASP A N 1
ATOM 694 C CA . ASP A 1 92 ? 15.923 -3.081 -11.583 1.00 84.75 92 ASP A CA 1
ATOM 695 C C . ASP A 1 92 ? 17.077 -2.191 -11.086 1.00 84.75 92 ASP A C 1
ATOM 697 O O . ASP A 1 92 ? 16.836 -1.081 -10.602 1.00 84.75 92 ASP A O 1
ATOM 701 N N . GLU A 1 93 ? 18.331 -2.620 -11.243 1.00 83.50 93 GLU A N 1
ATOM 702 C CA . GLU A 1 93 ? 19.538 -1.868 -10.858 1.00 83.50 93 GLU A CA 1
ATOM 703 C C . GLU A 1 93 ? 19.586 -0.446 -11.444 1.00 83.50 93 GLU A C 1
ATOM 705 O O . GLU A 1 93 ? 20.224 0.448 -10.888 1.00 83.50 93 GLU A O 1
ATOM 710 N N . LYS A 1 94 ? 18.898 -0.225 -12.570 1.00 85.38 94 LYS A N 1
ATOM 711 C CA . LYS A 1 94 ? 18.852 1.058 -13.290 1.00 85.38 94 LYS A CA 1
ATOM 712 C C . LYS A 1 94 ? 17.469 1.702 -13.312 1.00 85.38 94 LYS A C 1
ATOM 714 O O . LYS A 1 94 ? 17.303 2.736 -13.962 1.00 85.38 94 LYS A O 1
ATOM 719 N N . SER A 1 95 ? 16.487 1.092 -12.649 1.00 86.12 95 SER A N 1
ATOM 720 C CA . SER A 1 95 ? 15.087 1.479 -12.784 1.00 86.12 95 SER A CA 1
ATOM 721 C C . SER A 1 95 ? 14.452 1.746 -11.424 1.00 86.12 95 SER A C 1
ATOM 723 O O . SER A 1 95 ? 14.251 0.826 -10.630 1.00 86.12 95 SER A O 1
ATOM 725 N N . PHE A 1 96 ? 14.094 3.004 -11.164 1.00 90.50 96 PHE A N 1
ATOM 726 C CA . PHE A 1 96 ? 13.421 3.419 -9.933 1.00 90.50 96 PHE A CA 1
ATOM 727 C C . PHE A 1 96 ? 12.158 4.227 -10.235 1.00 90.50 96 PHE A C 1
ATOM 729 O O . PHE A 1 96 ? 12.082 4.953 -11.224 1.00 90.50 96 PHE A O 1
ATOM 736 N N . SER A 1 97 ? 11.154 4.106 -9.370 1.00 89.88 97 SER A N 1
ATOM 737 C CA . SER A 1 97 ? 9.881 4.817 -9.491 1.00 89.88 97 SER A CA 1
ATOM 738 C C . SER A 1 97 ? 9.470 5.396 -8.148 1.00 89.88 97 SER A C 1
ATOM 740 O O . SER A 1 97 ? 9.414 4.680 -7.151 1.00 89.88 97 SER A O 1
ATOM 742 N N . LEU A 1 98 ? 9.133 6.681 -8.131 1.00 91.69 98 LEU A N 1
ATOM 743 C CA . LEU A 1 98 ? 8.610 7.384 -6.966 1.00 91.69 98 LEU A CA 1
ATOM 744 C C . LEU A 1 98 ? 7.151 7.776 -7.217 1.00 91.69 98 LEU A C 1
ATOM 746 O O . LEU A 1 98 ? 6.855 8.573 -8.105 1.00 91.69 98 LEU A O 1
ATOM 750 N N . SER A 1 99 ? 6.242 7.234 -6.413 1.00 88.88 99 SER A N 1
ATOM 751 C CA . SER A 1 99 ? 4.802 7.502 -6.475 1.00 88.88 99 SER A CA 1
ATOM 752 C C . SER A 1 99 ? 4.394 8.561 -5.449 1.00 88.88 99 SER A C 1
ATOM 754 O O . SER A 1 99 ? 4.707 8.423 -4.266 1.00 88.88 99 SER A O 1
ATOM 756 N N . LEU A 1 100 ? 3.675 9.602 -5.887 1.00 87.06 100 LEU A N 1
ATOM 757 C CA . LEU A 1 100 ? 3.273 10.770 -5.093 1.00 87.06 100 LEU A CA 1
ATOM 758 C C . LEU A 1 100 ? 1.853 11.259 -5.457 1.00 87.06 100 LEU A C 1
ATOM 760 O O . LEU A 1 100 ? 1.699 11.954 -6.458 1.00 87.06 100 LEU A O 1
ATOM 764 N N . PRO A 1 101 ? 0.816 11.042 -4.625 1.00 86.06 101 PRO A N 1
ATOM 765 C CA . PRO A 1 101 ? 0.647 10.024 -3.587 1.00 86.06 101 PRO A CA 1
ATOM 766 C C . PRO A 1 101 ? -0.015 8.739 -4.122 1.00 86.06 101 PRO A C 1
ATOM 768 O O . PRO A 1 101 ? -0.813 8.757 -5.066 1.00 86.06 101 PRO A O 1
ATOM 771 N N . GLN A 1 102 ? 0.261 7.620 -3.451 1.00 88.56 102 GLN A N 1
ATOM 772 C CA . GLN A 1 102 ? -0.504 6.386 -3.599 1.00 88.56 102 GLN A CA 1
ATOM 773 C C . GLN A 1 102 ? -1.690 6.411 -2.635 1.00 88.56 102 GLN A C 1
ATOM 775 O O . GLN A 1 102 ? -1.490 6.516 -1.426 1.00 88.56 102 GLN A O 1
ATOM 780 N N . ASN A 1 103 ? -2.912 6.279 -3.154 1.00 92.88 103 ASN A N 1
ATOM 781 C CA . ASN A 1 103 ? -4.124 6.203 -2.342 1.00 92.88 103 ASN A CA 1
ATOM 782 C C . ASN A 1 103 ? -4.703 4.793 -2.407 1.00 92.88 103 ASN A C 1
ATOM 784 O O . ASN A 1 103 ? -4.791 4.195 -3.476 1.00 92.88 103 ASN A O 1
ATOM 788 N N . THR A 1 104 ? -5.086 4.215 -1.276 1.00 93.50 104 THR A N 1
ATOM 789 C CA . THR A 1 104 ? -5.684 2.873 -1.240 1.00 93.50 104 THR A CA 1
ATOM 790 C C . THR A 1 104 ? -6.769 2.818 -0.181 1.00 93.50 104 THR A C 1
ATOM 792 O O . THR A 1 104 ? -6.565 3.274 0.936 1.00 93.50 104 THR A O 1
ATOM 795 N N . ALA A 1 105 ? -7.926 2.271 -0.524 1.00 95.12 105 ALA A N 1
ATOM 796 C CA . ALA A 1 105 ? -9.032 2.037 0.386 1.00 95.12 105 ALA A CA 1
ATOM 797 C C . ALA A 1 105 ? -9.176 0.533 0.629 1.00 95.12 105 ALA A C 1
ATOM 799 O O . ALA A 1 105 ? -9.239 -0.252 -0.314 1.00 95.12 105 ALA A O 1
ATOM 800 N N . PHE A 1 106 ? -9.251 0.141 1.894 1.00 95.56 106 PHE A N 1
ATOM 801 C CA . PHE A 1 106 ? -9.443 -1.233 2.337 1.00 95.56 106 PHE A CA 1
ATOM 802 C 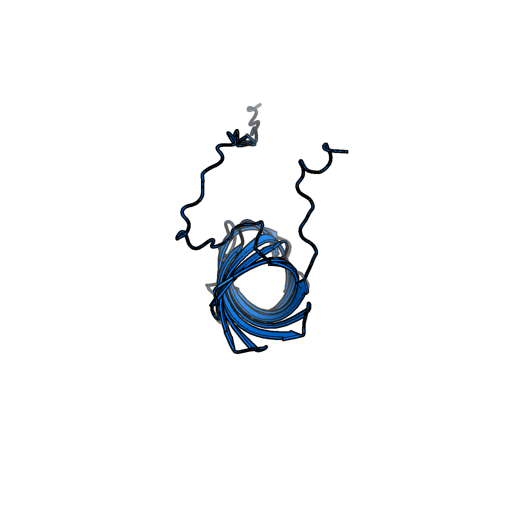C . PHE A 1 106 ? -10.714 -1.347 3.160 1.00 95.56 106 PHE A C 1
ATOM 804 O O . PHE A 1 106 ? -10.922 -0.562 4.081 1.00 95.56 106 PHE A O 1
ATOM 811 N N . ALA A 1 107 ? -11.522 -2.357 2.875 1.00 96.44 107 ALA A N 1
ATOM 812 C CA . ALA A 1 107 ? -12.611 -2.799 3.727 1.00 96.44 107 ALA A CA 1
ATOM 813 C C . ALA A 1 107 ? -12.257 -4.169 4.306 1.00 96.44 107 ALA A C 1
ATOM 815 O O . ALA A 1 107 ? -11.705 -5.025 3.612 1.00 96.44 107 ALA A O 1
ATOM 816 N N . GLY A 1 108 ? -12.566 -4.389 5.577 1.00 95.62 108 GLY A N 1
ATOM 817 C CA . GLY A 1 108 ? -12.161 -5.613 6.247 1.00 95.62 108 GLY A CA 1
ATOM 818 C C . GLY A 1 108 ? -13.006 -5.986 7.449 1.00 95.62 108 GLY A C 1
ATOM 819 O O . GLY A 1 108 ? -13.880 -5.239 7.899 1.00 95.6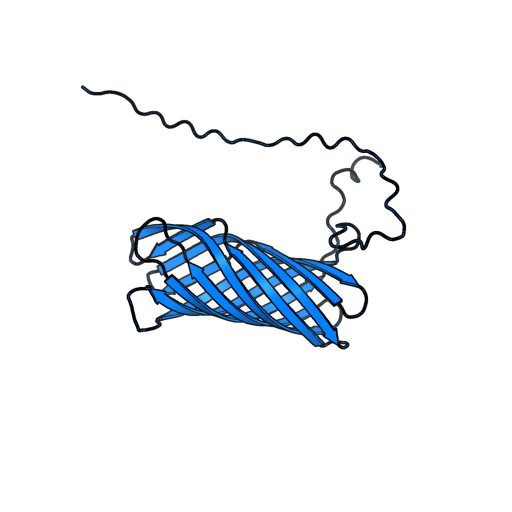2 108 GLY A O 1
ATOM 820 N N . ILE A 1 109 ? -12.716 -7.174 7.969 1.00 96.75 109 ILE A N 1
ATOM 821 C CA . ILE A 1 109 ? -13.348 -7.772 9.141 1.00 96.75 109 ILE A CA 1
ATOM 822 C C . ILE A 1 109 ? -12.255 -8.068 10.170 1.00 96.75 109 ILE A C 1
ATOM 824 O O . ILE A 1 109 ? -11.201 -8.610 9.846 1.00 96.75 109 ILE A O 1
ATOM 828 N N . ALA A 1 110 ? -12.502 -7.689 11.417 1.00 96.00 110 ALA A N 1
ATOM 829 C CA . ALA A 1 110 ? -11.672 -7.966 12.574 1.00 96.00 110 ALA A CA 1
ATOM 830 C C . ALA A 1 110 ? -12.314 -9.083 13.409 1.00 96.00 110 ALA A C 1
ATOM 832 O O . ALA A 1 110 ? -13.440 -8.947 13.889 1.00 96.00 110 ALA A O 1
ATOM 833 N N . ALA A 1 111 ? -11.573 -10.169 13.604 1.00 95.12 111 ALA A N 1
ATOM 834 C CA . ALA A 1 111 ? -11.905 -11.283 14.482 1.00 95.12 111 ALA A CA 1
ATOM 835 C C . ALA A 1 111 ? -10.914 -11.287 15.657 1.00 95.12 111 ALA A C 1
ATOM 837 O O . ALA A 1 111 ? -9.877 -11.953 15.638 1.00 95.12 111 ALA A O 1
ATOM 838 N N . GLY A 1 112 ? -11.207 -10.469 16.672 1.00 93.38 112 GLY A N 1
ATOM 839 C CA . GLY A 1 112 ? -10.294 -10.238 17.791 1.00 93.38 112 GLY A CA 1
ATOM 840 C C . GLY A 1 112 ? -9.022 -9.504 17.334 1.00 93.38 112 GLY A C 1
ATOM 841 O O . GLY A 1 112 ? -9.140 -8.411 16.774 1.00 93.38 112 GLY A O 1
ATOM 842 N N . PRO A 1 113 ? -7.814 -10.051 17.575 1.00 95.19 113 PRO A N 1
ATOM 843 C CA . PRO A 1 113 ? -6.572 -9.428 17.128 1.00 95.19 113 PRO A CA 1
ATOM 844 C C . PRO A 1 113 ? -6.309 -9.620 15.629 1.00 95.19 113 PRO A C 1
ATOM 846 O O . PRO A 1 113 ? -5.49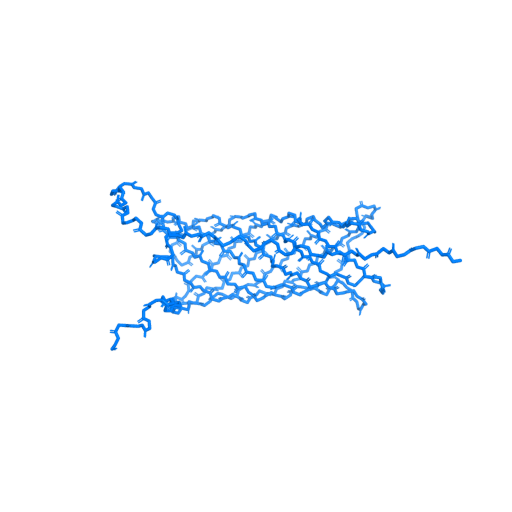3 -8.888 15.081 1.00 95.19 113 PRO A O 1
ATOM 849 N N . VAL A 1 114 ? -6.960 -10.580 14.963 1.00 97.56 114 VAL A N 1
ATOM 850 C CA . VAL A 1 114 ? -6.736 -10.867 13.539 1.00 97.56 114 VAL A CA 1
ATOM 851 C C . VAL A 1 114 ? -7.673 -10.026 12.676 1.00 97.56 114 VAL A C 1
ATOM 853 O O . VAL A 1 114 ? -8.864 -9.913 12.954 1.00 97.56 114 VAL A O 1
ATOM 856 N N . GLU A 1 115 ? -7.142 -9.444 11.609 1.00 97.19 115 GLU A N 1
ATOM 857 C CA . GLU A 1 115 ? -7.853 -8.585 10.668 1.00 97.19 115 GLU A CA 1
ATOM 858 C C . GLU A 1 115 ? -7.655 -9.112 9.249 1.00 97.19 115 GLU A C 1
ATOM 860 O O . GLU A 1 115 ? -6.521 -9.283 8.814 1.00 97.19 115 GLU A O 1
ATOM 865 N N . LEU A 1 116 ? -8.747 -9.341 8.525 1.00 97.56 116 LEU A N 1
ATOM 866 C CA . LEU A 1 116 ? -8.737 -9.654 7.098 1.00 97.56 116 LEU A CA 1
ATOM 867 C C . LEU A 1 116 ? -9.246 -8.436 6.339 1.00 97.56 116 LEU A C 1
ATOM 869 O O . LEU A 1 116 ? -10.303 -7.907 6.679 1.00 97.56 116 LEU A O 1
ATOM 873 N N . GLU A 1 117 ? -8.509 -7.986 5.331 1.00 96.75 117 GLU A N 1
ATOM 874 C CA . GLU A 1 117 ? -8.853 -6.793 4.559 1.00 96.75 117 GLU A CA 1
ATOM 875 C C . GLU A 1 117 ? -8.711 -7.040 3.053 1.00 96.75 117 GLU A C 1
ATOM 877 O O . GLU A 1 117 ? -7.790 -7.709 2.594 1.00 96.75 117 GLU A O 1
ATOM 882 N N . GLY A 1 118 ? -9.643 -6.494 2.279 1.00 96.94 118 GLY A N 1
ATOM 883 C CA . GLY A 1 118 ? -9.587 -6.417 0.824 1.00 96.94 118 GLY A CA 1
ATOM 884 C C . GLY A 1 118 ? -9.702 -4.960 0.404 1.00 96.94 118 GLY A C 1
ATOM 885 O O . GLY A 1 118 ? -10.423 -4.184 1.031 1.00 96.94 118 GLY A O 1
ATOM 886 N N . GLY A 1 119 ? -8.971 -4.554 -0.625 1.00 95.44 119 GLY A N 1
ATOM 887 C CA . GLY A 1 119 ? -8.884 -3.151 -0.986 1.00 95.44 119 GLY A CA 1
ATOM 888 C C . GLY A 1 119 ? -8.615 -2.896 -2.452 1.00 95.44 119 GLY A C 1
ATOM 889 O O . GLY A 1 119 ? -8.146 -3.752 -3.202 1.00 95.44 119 GLY A O 1
ATOM 890 N N . PHE A 1 120 ? -8.905 -1.664 -2.837 1.00 96.12 120 PHE A N 1
ATOM 891 C CA . PHE A 1 120 ? -8.582 -1.108 -4.136 1.00 96.12 120 PHE A CA 1
ATOM 892 C C . PHE A 1 120 ? -7.871 0.223 -3.930 1.00 96.12 120 PHE A C 1
ATOM 894 O O . PHE A 1 120 ? -8.104 0.942 -2.960 1.00 96.12 120 PHE A O 1
ATOM 901 N N . GLY A 1 121 ? -6.977 0.566 -4.836 1.00 91.75 121 GLY A N 1
ATOM 902 C CA . GLY A 1 121 ? -6.212 1.791 -4.771 1.00 91.75 121 GLY A CA 1
ATOM 903 C C . GLY A 1 121 ? -5.936 2.350 -6.142 1.00 91.75 121 GLY A C 1
ATOM 904 O O . GLY A 1 121 ? -6.171 1.710 -7.163 1.00 91.75 121 GLY A O 1
ATOM 905 N N . VAL A 1 122 ? -5.428 3.568 -6.138 1.00 91.25 122 VAL A N 1
ATOM 906 C CA . VAL A 1 122 ? -4.933 4.231 -7.326 1.00 91.25 122 VAL A CA 1
ATOM 907 C C . VAL A 1 122 ? -3.668 4.994 -6.959 1.00 91.25 122 VAL A C 1
ATOM 909 O O . VAL A 1 122 ? -3.634 5.758 -5.986 1.00 91.25 122 VAL A O 1
ATOM 912 N N . SER A 1 123 ? -2.610 4.774 -7.728 1.00 88.00 123 SER A N 1
ATOM 913 C CA . SER A 1 123 ? -1.432 5.636 -7.696 1.00 88.00 123 SER A CA 1
ATOM 914 C C . SER A 1 123 ? -1.725 6.821 -8.608 1.00 88.00 123 SER A C 1
ATOM 916 O O . SER A 1 123 ? -1.901 6.643 -9.812 1.00 88.00 123 SER A O 1
ATOM 918 N N . LEU A 1 124 ? -1.861 8.021 -8.033 1.00 86.12 124 LEU A N 1
ATOM 919 C CA . LEU A 1 124 ? -2.296 9.187 -8.807 1.00 86.12 124 LEU A CA 1
ATOM 920 C C . LEU A 1 124 ? -1.225 9.633 -9.789 1.00 86.12 124 LEU A C 1
ATOM 922 O O . LEU A 1 124 ? -1.526 9.814 -10.960 1.00 86.12 124 LEU A O 1
ATOM 926 N N . LEU A 1 125 ? 0.002 9.783 -9.305 1.00 87.19 125 LEU A N 1
ATOM 927 C CA . LEU A 1 125 ? 1.143 10.208 -10.092 1.00 87.19 125 LEU A CA 1
ATOM 928 C C . LEU A 1 125 ? 2.357 9.398 -9.653 1.00 87.19 125 LEU A C 1
ATOM 930 O O . LEU A 1 125 ? 2.627 9.284 -8.456 1.00 87.19 125 LEU A O 1
ATOM 934 N N . SER A 1 126 ? 3.091 8.852 -10.614 1.00 85.56 126 SER A N 1
ATOM 935 C CA . SER A 1 126 ? 4.423 8.305 -10.362 1.00 85.56 126 SER A CA 1
ATOM 936 C C . SER A 1 126 ? 5.400 8.858 -11.377 1.00 85.56 126 SER A C 1
ATOM 938 O O . SER A 1 126 ? 5.067 8.974 -12.554 1.00 85.56 126 SER A O 1
ATOM 940 N N . VAL A 1 127 ? 6.590 9.207 -10.907 1.00 86.06 127 VAL A N 1
ATOM 941 C CA . VAL A 1 127 ? 7.721 9.572 -11.754 1.00 86.06 127 VAL A CA 1
ATOM 942 C C . VAL A 1 127 ? 8.665 8.388 -11.756 1.00 86.06 127 VAL A C 1
ATOM 944 O O . VAL A 1 127 ? 9.124 7.959 -10.695 1.00 86.06 127 VAL A O 1
ATOM 947 N N . ASP A 1 128 ? 8.930 7.852 -12.939 1.00 84.88 128 ASP A N 1
ATOM 948 C CA . ASP A 1 128 ? 9.782 6.689 -13.116 1.00 84.88 128 ASP A CA 1
ATOM 949 C C . ASP A 1 128 ? 10.954 6.996 -14.044 1.00 84.88 128 ASP A C 1
ATOM 951 O O . ASP A 1 128 ? 10.821 7.684 -15.055 1.00 84.88 128 ASP A O 1
ATOM 955 N N . VAL A 1 129 ? 12.121 6.479 -13.675 1.00 82.25 129 VAL A N 1
ATOM 956 C CA . VAL A 1 129 ? 13.288 6.393 -14.546 1.00 82.25 129 VAL A CA 1
ATOM 957 C C . VAL A 1 129 ? 13.470 4.918 -14.830 1.00 82.25 129 VAL A C 1
ATOM 959 O O . VAL A 1 129 ? 13.778 4.157 -13.919 1.00 82.25 129 VAL A O 1
ATOM 962 N N . VAL A 1 130 ? 13.236 4.506 -16.073 1.00 76.44 130 VAL A N 1
ATOM 963 C CA . VAL A 1 130 ? 13.317 3.104 -16.497 1.00 76.44 130 VAL A CA 1
ATOM 964 C C . VAL A 1 130 ? 14.330 3.009 -17.623 1.00 76.44 130 VAL A C 1
ATOM 966 O O . VAL A 1 130 ? 14.174 3.667 -18.652 1.00 76.44 130 VAL A O 1
ATOM 969 N N . HIS A 1 131 ? 15.388 2.223 -17.419 1.00 77.44 131 HIS A N 1
ATOM 970 C CA . HIS A 1 131 ? 16.494 2.087 -18.377 1.00 77.44 131 HIS A CA 1
ATOM 971 C C . HIS A 1 131 ? 17.094 3.437 -18.832 1.00 77.44 131 HIS A C 1
ATOM 973 O O . HIS A 1 131 ? 17.510 3.588 -19.976 1.00 77.44 131 HIS A O 1
ATOM 979 N N . GLY A 1 132 ? 17.125 4.439 -17.945 1.00 73.69 132 GLY A N 1
ATOM 980 C CA . GLY A 1 132 ? 17.656 5.778 -18.243 1.00 73.69 132 GLY A CA 1
ATOM 981 C C . GLY A 1 132 ? 16.681 6.735 -18.941 1.00 73.69 132 GLY A C 1
ATOM 982 O O . GLY A 1 132 ? 17.042 7.886 -19.188 1.00 73.69 132 GLY A O 1
ATOM 983 N N . HIS A 1 133 ? 15.446 6.310 -19.215 1.00 78.50 133 HIS A N 1
ATOM 984 C CA . HIS A 1 133 ? 14.403 7.167 -19.773 1.00 78.50 133 HIS A CA 1
ATOM 985 C C . HIS A 1 133 ? 13.424 7.616 -18.689 1.00 78.50 133 HIS A C 1
ATOM 987 O O . HIS A 1 133 ? 12.920 6.800 -17.917 1.00 78.50 133 HIS A O 1
ATOM 993 N N . TRP A 1 134 ? 13.143 8.919 -18.655 1.00 82.50 134 TRP A N 1
ATOM 994 C CA . TRP A 1 134 ? 12.127 9.498 -17.781 1.00 82.50 134 TRP A CA 1
ATOM 995 C C . TRP A 1 134 ? 10.729 9.206 -18.317 1.00 82.50 134 TRP A C 1
ATOM 997 O O . TRP A 1 134 ? 10.463 9.351 -19.510 1.00 82.50 134 TRP A O 1
ATOM 1007 N N . SER A 1 135 ? 9.830 8.841 -17.417 1.00 82.50 135 SER A N 1
ATOM 1008 C CA . SER A 1 135 ? 8.420 8.619 -17.691 1.00 82.50 135 SER A CA 1
ATOM 1009 C C . SER A 1 135 ? 7.575 9.096 -16.512 1.00 82.50 135 SER A C 1
ATOM 1011 O O . SER A 1 135 ? 8.058 9.291 -15.392 1.00 82.50 135 SER A O 1
ATOM 1013 N N . ALA A 1 136 ? 6.298 9.319 -16.805 1.00 84.81 136 ALA A N 1
ATOM 1014 C CA . ALA A 1 136 ? 5.280 9.588 -15.815 1.00 84.81 136 ALA A CA 1
ATOM 1015 C C . ALA A 1 136 ? 4.113 8.612 -15.991 1.00 84.81 136 ALA A C 1
ATOM 1017 O O . ALA A 1 136 ? 3.717 8.263 -17.109 1.00 84.81 136 ALA A O 1
ATOM 1018 N N . GLN A 1 137 ? 3.551 8.207 -14.860 1.00 83.44 137 GLN A N 1
ATOM 1019 C CA . GLN A 1 137 ? 2.372 7.358 -14.760 1.00 83.44 137 GLN A CA 1
ATOM 1020 C C . GLN A 1 137 ? 1.256 8.138 -14.094 1.00 83.44 137 GLN A C 1
ATOM 1022 O O . GLN A 1 137 ? 1.493 8.822 -13.094 1.00 83.44 137 GLN A O 1
ATOM 1027 N N . LEU A 1 138 ? 0.044 7.995 -14.618 1.00 84.44 138 LEU A N 1
ATOM 1028 C CA . LEU A 1 138 ? -1.157 8.593 -14.053 1.00 84.44 138 LEU A CA 1
ATOM 1029 C C . LEU A 1 138 ? -2.218 7.515 -13.876 1.00 84.44 138 LEU A C 1
ATOM 1031 O O . LEU A 1 138 ? -2.480 6.743 -14.792 1.00 84.44 138 LEU A O 1
ATOM 1035 N N . LEU A 1 139 ? -2.861 7.524 -12.710 1.00 88.12 139 LEU A N 1
ATOM 1036 C CA . LEU A 1 139 ? -4.024 6.689 -12.408 1.00 88.12 139 LEU A CA 1
ATOM 1037 C C . LEU A 1 139 ? -3.774 5.180 -12.553 1.00 88.12 139 LEU A C 1
ATOM 1039 O O . LEU A 1 139 ? -4.548 4.486 -13.205 1.00 88.12 139 LEU A O 1
ATOM 1043 N N . SER A 1 140 ? -2.735 4.653 -11.907 1.00 91.44 140 SER A N 1
ATOM 1044 C CA . SER A 1 140 ? -2.452 3.210 -11.912 1.00 91.44 140 SER A CA 1
ATOM 1045 C C . SER A 1 140 ? -3.367 2.479 -10.917 1.00 91.44 140 SER A C 1
ATOM 1047 O O . SER A 1 140 ? -3.169 2.641 -9.704 1.00 91.44 140 SER A O 1
ATOM 1049 N N . PRO A 1 141 ? -4.385 1.706 -11.356 1.00 94.31 141 PRO A N 1
ATOM 1050 C CA . PRO A 1 141 ? -5.269 1.002 -10.438 1.00 94.31 141 PRO A CA 1
ATOM 1051 C C . PRO A 1 141 ? -4.539 -0.162 -9.765 1.00 94.31 141 PRO A C 1
ATOM 1053 O O . PRO A 1 141 ? -3.806 -0.922 -10.402 1.00 94.31 141 PRO A O 1
ATOM 1056 N N . ARG A 1 142 ? -4.793 -0.331 -8.468 1.00 94.88 142 ARG A N 1
ATOM 1057 C CA . ARG A 1 142 ? -4.259 -1.397 -7.620 1.00 94.88 142 ARG A CA 1
ATOM 1058 C C . ARG A 1 142 ? -5.407 -2.159 -6.965 1.00 94.88 142 ARG A C 1
ATOM 1060 O O . ARG A 1 142 ? -6.353 -1.550 -6.478 1.00 94.88 142 ARG A O 1
ATOM 1067 N N . ALA A 1 143 ? -5.297 -3.477 -6.890 1.00 97.50 143 ALA A N 1
ATOM 1068 C CA . ALA A 1 143 ? -6.144 -4.331 -6.063 1.00 97.50 143 ALA A CA 1
ATOM 1069 C C . ALA A 1 143 ? -5.269 -5.058 -5.041 1.00 97.50 143 ALA A C 1
ATOM 1071 O O . ALA A 1 143 ? -4.169 -5.499 -5.380 1.00 97.50 143 ALA A O 1
ATOM 1072 N N . ALA A 1 144 ? -5.738 -5.170 -3.803 1.00 97.56 144 ALA A N 1
ATOM 1073 C CA . ALA A 1 144 ? -4.977 -5.753 -2.709 1.00 97.56 144 ALA A CA 1
ATOM 1074 C C . ALA A 1 144 ? -5.857 -6.601 -1.786 1.00 97.56 144 ALA A C 1
ATOM 1076 O O . ALA A 1 144 ? -7.043 -6.334 -1.605 1.00 97.56 144 ALA A O 1
ATOM 1077 N N . ALA A 1 145 ? -5.250 -7.607 -1.173 1.00 98.06 145 ALA A N 1
ATOM 1078 C CA . ALA A 1 145 ? -5.832 -8.407 -0.107 1.00 98.06 145 ALA A CA 1
ATOM 1079 C C . ALA A 1 145 ? -4.773 -8.615 0.973 1.00 98.06 145 ALA A C 1
ATOM 1081 O O . ALA A 1 145 ? -3.599 -8.804 0.661 1.00 98.06 145 ALA A O 1
ATOM 1082 N N . GLY A 1 146 ? -5.164 -8.579 2.238 1.00 97.44 146 GLY A N 1
ATOM 1083 C CA . GLY A 1 146 ? -4.223 -8.651 3.339 1.00 97.44 146 GLY A CA 1
ATOM 1084 C C . GLY A 1 146 ? -4.795 -9.291 4.587 1.00 97.44 146 GLY A C 1
ATOM 1085 O O . GLY A 1 146 ? -6.006 -9.375 4.797 1.00 97.44 146 GLY A O 1
ATOM 1086 N N . VAL A 1 147 ? -3.871 -9.729 5.430 1.00 98.31 147 VAL A N 1
ATOM 1087 C CA . VAL A 1 147 ? -4.128 -10.216 6.779 1.00 98.31 147 VAL A CA 1
ATOM 1088 C C . VAL A 1 147 ? -3.225 -9.462 7.740 1.00 98.31 147 VAL A C 1
ATOM 1090 O O . VAL A 1 147 ? -2.070 -9.176 7.434 1.00 98.31 147 VAL A O 1
ATOM 1093 N N . GLY A 1 148 ? -3.733 -9.125 8.916 1.00 97.81 148 GLY A N 1
ATOM 1094 C CA . GLY A 1 148 ? -2.949 -8.477 9.951 1.00 97.81 148 GLY A CA 1
ATOM 1095 C C . GLY A 1 148 ? -3.290 -8.965 11.340 1.00 97.81 148 GLY A C 1
ATOM 1096 O O . GLY A 1 148 ? -4.363 -9.506 11.584 1.00 97.81 148 GLY A O 1
ATOM 1097 N N . VAL A 1 149 ? -2.357 -8.747 12.255 1.00 98.19 149 VAL A N 1
ATOM 1098 C CA . VAL A 1 149 ? -2.513 -8.990 13.682 1.00 98.19 149 VAL A CA 1
ATOM 1099 C C . VAL A 1 149 ? -2.274 -7.678 14.415 1.00 98.19 149 VAL A C 1
ATOM 1101 O O . VAL A 1 149 ? -1.243 -7.023 14.236 1.00 98.19 149 VAL A O 1
ATOM 1104 N N . ARG A 1 150 ? -3.240 -7.276 15.237 1.00 96.38 150 ARG A N 1
ATOM 1105 C CA . ARG A 1 150 ? -3.182 -6.082 16.074 1.00 96.38 150 ARG A CA 1
ATOM 1106 C C . ARG A 1 150 ? -2.750 -6.444 17.491 1.00 96.38 150 ARG A C 1
ATOM 1108 O O . ARG A 1 150 ? -3.385 -7.251 18.162 1.00 96.38 150 ARG A O 1
ATOM 1115 N N . LEU A 1 151 ? -1.688 -5.789 17.947 1.00 95.88 151 LEU A N 1
ATOM 1116 C CA . LEU A 1 151 ? -1.071 -5.929 19.262 1.00 95.88 151 LEU A CA 1
ATOM 1117 C C . LEU A 1 151 ? -1.081 -4.550 19.939 1.00 95.88 151 LEU A C 1
ATOM 1119 O O . LEU A 1 151 ? -0.125 -3.778 19.860 1.00 95.88 151 LEU A O 1
ATOM 1123 N N . GLY A 1 152 ? -2.219 -4.196 20.544 1.00 92.38 152 GLY A N 1
ATOM 1124 C CA . GLY A 1 152 ? -2.425 -2.885 21.164 1.00 92.38 152 GLY A CA 1
ATOM 1125 C C . GLY A 1 152 ? -2.351 -1.730 20.145 1.00 92.38 152 GLY A C 1
ATOM 1126 O O . GLY A 1 152 ? -3.195 -1.670 19.243 1.00 92.38 152 GLY A O 1
ATOM 1127 N N . PRO A 1 153 ? -1.395 -0.784 20.276 1.00 94.00 153 PRO A N 1
ATOM 1128 C CA . PRO A 1 153 ? -1.240 0.335 19.344 1.00 94.00 153 PRO A CA 1
ATOM 1129 C C . PRO A 1 153 ? -0.532 -0.048 18.036 1.00 94.00 153 PRO A C 1
ATOM 1131 O O . PRO A 1 153 ? -0.481 0.778 17.124 1.00 94.00 153 PRO A O 1
ATOM 1134 N N . LEU A 1 154 ? 0.023 -1.259 17.943 1.00 96.88 154 LEU A N 1
ATOM 1135 C CA . LEU A 1 154 ? 0.730 -1.751 16.766 1.00 96.88 154 LEU A CA 1
ATOM 1136 C C . LEU A 1 154 ? -0.135 -2.736 15.983 1.00 96.88 154 LEU A C 1
ATOM 1138 O O . LEU A 1 154 ? -0.925 -3.490 16.551 1.00 96.88 154 LEU A O 1
ATOM 1142 N N . ARG A 1 155 ? 0.049 -2.764 14.669 1.00 97.00 155 ARG A N 1
ATOM 1143 C CA . ARG A 1 155 ? -0.501 -3.783 13.777 1.00 97.00 155 ARG A CA 1
ATOM 1144 C C . ARG A 1 155 ? 0.589 -4.235 12.823 1.00 97.00 155 ARG A C 1
ATOM 1146 O O . ARG A 1 155 ? 1.168 -3.408 12.125 1.00 97.00 155 ARG A O 1
ATOM 1153 N N . VAL A 1 156 ? 0.824 -5.536 12.762 1.00 98.31 156 VAL A N 1
ATOM 1154 C CA . VAL A 1 156 ? 1.691 -6.155 11.756 1.00 98.31 156 VAL A CA 1
ATOM 1155 C C . VAL A 1 156 ? 0.793 -6.817 10.725 1.00 98.31 156 VAL A C 1
ATOM 1157 O O . VAL A 1 156 ? -0.165 -7.485 11.101 1.00 98.31 156 VAL A O 1
ATOM 1160 N N . GLY A 1 157 ? 1.055 -6.618 9.440 1.00 98.00 157 GLY A N 1
ATOM 1161 C CA . GLY A 1 157 ? 0.256 -7.221 8.379 1.00 98.00 157 GLY A CA 1
ATOM 1162 C C . GLY A 1 157 ? 1.087 -7.726 7.219 1.00 98.00 157 GLY A C 1
ATOM 1163 O O . GLY A 1 157 ? 2.189 -7.241 6.985 1.00 98.00 157 GLY A O 1
ATOM 1164 N N . ALA A 1 158 ? 0.520 -8.674 6.488 1.00 98.38 158 ALA A N 1
ATOM 1165 C CA . ALA A 1 158 ? 0.983 -9.128 5.192 1.00 98.38 158 ALA A CA 1
ATOM 1166 C C . ALA A 1 158 ? -0.086 -8.799 4.142 1.00 98.38 158 ALA A C 1
ATOM 1168 O O . ALA A 1 158 ? -1.280 -8.938 4.411 1.00 98.38 158 ALA A O 1
ATOM 1169 N N . GLU A 1 159 ? 0.327 -8.366 2.957 1.00 97.50 159 GLU A N 1
ATOM 1170 C CA . GLU A 1 159 ? -0.572 -8.086 1.840 1.00 97.50 159 GLU A CA 1
ATOM 1171 C C . GLU A 1 159 ? -0.069 -8.706 0.540 1.00 97.50 159 GLU A C 1
ATOM 1173 O O . GLU A 1 159 ? 1.130 -8.796 0.290 1.00 97.50 159 GLU A O 1
ATOM 1178 N N . LEU A 1 160 ? -1.011 -9.102 -0.302 1.00 98.25 160 LEU A N 1
ATOM 1179 C CA . LEU A 1 160 ? -0.813 -9.422 -1.703 1.00 98.25 160 LEU A CA 1
ATOM 1180 C C . LEU A 1 160 ? -1.476 -8.315 -2.507 1.00 98.25 160 LEU A C 1
ATOM 1182 O O . LEU A 1 160 ? -2.612 -7.938 -2.216 1.00 98.25 160 LEU A O 1
ATOM 1186 N N . TYR A 1 161 ? -0.803 -7.806 -3.530 1.00 97.38 161 TYR A N 1
ATOM 1187 C CA . TYR A 1 161 ? -1.410 -6.822 -4.416 1.00 97.38 161 TYR A CA 1
ATOM 1188 C C . TYR A 1 161 ? -1.047 -7.051 -5.874 1.00 97.38 161 TYR A C 1
ATOM 1190 O O . TYR A 1 161 ? -0.043 -7.677 -6.215 1.00 97.38 161 TYR A O 1
ATOM 1198 N N . THR A 1 162 ? -1.889 -6.503 -6.739 1.00 97.50 162 THR A N 1
ATOM 1199 C CA . THR A 1 162 ? -1.648 -6.381 -8.172 1.00 97.50 162 THR A CA 1
ATOM 1200 C C . THR A 1 162 ? -1.918 -4.946 -8.592 1.00 97.50 162 THR A C 1
ATOM 1202 O O . THR A 1 162 ? -2.809 -4.303 -8.038 1.00 97.50 162 THR A O 1
ATOM 1205 N N . GLU A 1 163 ? -1.142 -4.424 -9.531 1.00 95.44 163 GLU A N 1
ATOM 1206 C CA . GLU A 1 163 ? -1.289 -3.058 -10.028 1.00 95.44 163 GLU A CA 1
ATOM 1207 C C . GLU A 1 163 ? -1.026 -3.012 -11.528 1.00 95.44 163 GLU A C 1
ATOM 1209 O O . GLU A 1 163 ? -0.119 -3.678 -12.031 1.00 95.44 163 GLU A O 1
ATOM 1214 N N . TYR A 1 164 ? -1.828 -2.220 -12.231 1.00 94.06 164 TYR A N 1
ATOM 1215 C CA . TYR A 1 164 ? -1.633 -1.931 -13.644 1.00 94.06 164 TYR A CA 1
ATOM 1216 C C . TYR A 1 164 ? -1.025 -0.538 -13.776 1.00 94.06 164 TYR A C 1
ATOM 1218 O O . TYR A 1 164 ? -1.662 0.449 -13.413 1.00 94.06 164 TYR A O 1
ATOM 1226 N N . LEU A 1 165 ? 0.217 -0.453 -14.245 1.00 90.88 165 LEU A N 1
ATOM 1227 C CA . LEU A 1 165 ? 0.911 0.814 -14.444 1.00 90.88 165 LEU A CA 1
ATOM 1228 C C . LEU A 1 165 ? 0.590 1.343 -15.831 1.00 90.88 165 LEU A C 1
ATOM 1230 O O . LEU A 1 165 ? 1.135 0.857 -16.823 1.00 90.88 165 LEU A O 1
ATOM 1234 N N . TRP A 1 166 ? -0.282 2.347 -15.868 1.00 89.62 166 TRP A N 1
ATOM 1235 C CA . TRP A 1 166 ? -0.623 3.036 -17.099 1.00 89.62 166 TRP A CA 1
ATOM 1236 C C . TRP A 1 166 ? 0.403 4.136 -17.364 1.00 89.62 166 TRP A C 1
ATOM 1238 O O . TRP A 1 166 ? 0.480 5.134 -16.636 1.00 89.62 166 TRP A O 1
ATOM 1248 N N . ARG A 1 167 ? 1.234 3.932 -18.387 1.00 85.75 167 ARG A N 1
ATOM 1249 C CA . ARG A 1 167 ? 2.284 4.879 -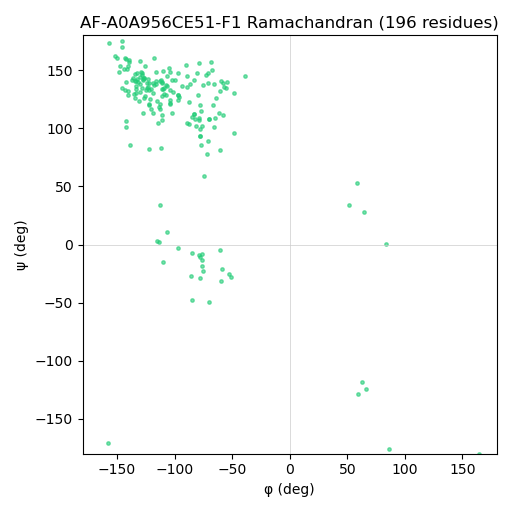18.766 1.00 85.75 167 ARG A CA 1
ATOM 1250 C C . ARG A 1 167 ? 1.826 5.729 -19.936 1.00 85.75 167 ARG A C 1
ATOM 1252 O O . ARG A 1 167 ? 1.177 5.260 -20.863 1.00 85.75 167 ARG A O 1
ATOM 1259 N N . TRP A 1 168 ? 2.188 7.007 -19.892 1.00 80.94 168 TRP A N 1
ATOM 1260 C CA . TRP A 1 168 ? 1.956 7.913 -21.019 1.00 80.94 168 TRP A CA 1
ATOM 1261 C C . TRP A 1 168 ? 2.988 7.715 -22.131 1.00 80.94 168 TRP A C 1
ATOM 1263 O O . TRP A 1 168 ? 2.689 7.943 -23.301 1.00 80.94 168 TRP A O 1
ATOM 1273 N N . PHE A 1 169 ? 4.196 7.278 -21.765 1.00 81.94 169 PHE A N 1
ATOM 1274 C CA . PHE A 1 169 ? 5.288 7.011 -22.692 1.00 81.94 169 PHE A CA 1
ATOM 1275 C C . PHE A 1 169 ? 5.941 5.665 -22.365 1.00 81.94 169 PHE A C 1
ATOM 1277 O O . PHE A 1 169 ? 6.262 5.381 -21.211 1.00 81.94 169 PHE A O 1
ATOM 1284 N N . GLY A 1 170 ? 6.179 4.856 -23.398 1.00 83.00 170 GLY A N 1
ATOM 1285 C CA . GLY A 1 170 ? 6.706 3.498 -23.256 1.00 83.00 170 GLY A CA 1
ATOM 1286 C C . GLY A 1 170 ? 5.614 2.445 -23.019 1.00 83.00 170 GLY A C 1
ATOM 1287 O O . GLY A 1 170 ? 4.429 2.761 -23.089 1.00 83.00 170 GLY A O 1
ATOM 1288 N N . PRO A 1 171 ? 6.004 1.180 -22.787 1.00 87.56 171 PRO A N 1
ATOM 1289 C CA . PRO A 1 171 ? 5.052 0.091 -22.586 1.00 87.56 171 PRO A CA 1
ATOM 1290 C C . PRO A 1 171 ? 4.376 0.188 -21.216 1.00 87.56 171 PRO A C 1
ATOM 1292 O O . PRO A 1 171 ? 5.025 0.568 -20.244 1.00 87.56 171 PRO A O 1
ATOM 1295 N N . ASP A 1 172 ? 3.107 -0.209 -21.129 1.00 91.50 172 ASP A N 1
ATOM 1296 C CA . ASP A 1 172 ? 2.412 -0.424 -19.855 1.00 91.50 172 ASP A CA 1
ATOM 1297 C C . ASP A 1 172 ? 2.991 -1.632 -19.106 1.00 91.50 172 ASP A C 1
ATOM 1299 O O . ASP A 1 172 ? 3.561 -2.543 -19.717 1.00 91.50 172 ASP A O 1
ATOM 1303 N N . TYR A 1 173 ? 2.814 -1.665 -17.782 1.00 91.31 173 TYR A N 1
ATOM 1304 C CA . TYR A 1 173 ? 3.328 -2.752 -16.946 1.00 91.31 173 TYR A CA 1
ATOM 1305 C C . TYR A 1 173 ? 2.268 -3.361 -16.040 1.00 91.31 173 TYR A C 1
ATOM 1307 O O . TYR A 1 173 ? 1.424 -2.675 -15.468 1.00 91.31 173 TYR A O 1
ATOM 1315 N N . PHE A 1 174 ? 2.394 -4.666 -15.821 1.00 95.19 174 PHE A N 1
ATOM 1316 C CA . PHE A 1 174 ? 1.666 -5.377 -14.782 1.00 95.19 174 PHE A CA 1
ATOM 1317 C C . PHE A 1 174 ? 2.589 -5.674 -13.606 1.00 95.19 174 PHE A C 1
ATOM 1319 O O . PHE A 1 174 ? 3.606 -6.347 -13.779 1.00 95.19 174 PHE A O 1
ATOM 1326 N N . VAL A 1 175 ? 2.201 -5.246 -12.408 1.00 95.06 175 VAL A N 1
ATOM 1327 C CA . VAL A 1 175 ? 2.941 -5.470 -11.162 1.00 95.06 175 VAL A CA 1
ATOM 1328 C C . VAL A 1 175 ? 2.152 -6.396 -10.244 1.00 95.06 175 VAL A C 1
ATOM 1330 O O . VAL A 1 175 ? 0.931 -6.304 -10.128 1.00 95.06 175 VAL A O 1
ATOM 1333 N N . ARG A 1 176 ? 2.862 -7.295 -9.571 1.00 97.25 176 ARG A N 1
ATOM 1334 C CA . ARG A 1 176 ? 2.381 -8.143 -8.475 1.00 97.25 176 ARG A CA 1
ATOM 1335 C C . ARG A 1 176 ? 3.312 -7.945 -7.300 1.00 97.25 176 ARG A C 1
ATOM 1337 O O . ARG A 1 176 ? 4.509 -7.827 -7.518 1.00 97.25 176 ARG A O 1
ATOM 1344 N N . GLY A 1 177 ? 2.807 -7.939 -6.080 1.00 97.25 177 GLY A N 1
ATOM 1345 C CA . GLY A 1 177 ? 3.670 -7.802 -4.918 1.00 97.25 177 GLY A CA 1
ATOM 1346 C C . GLY A 1 177 ? 3.166 -8.544 -3.703 1.00 97.25 177 GLY A C 1
ATOM 1347 O O . GLY A 1 177 ? 1.966 -8.774 -3.546 1.00 97.25 177 GLY A O 1
ATOM 1348 N N . ILE A 1 178 ? 4.124 -8.906 -2.856 1.00 98.19 178 ILE A N 1
ATOM 1349 C CA . ILE A 1 178 ? 3.909 -9.456 -1.523 1.00 98.19 178 ILE A CA 1
ATOM 1350 C C . ILE A 1 178 ? 4.583 -8.501 -0.549 1.00 98.19 178 ILE A C 1
ATOM 1352 O O . ILE A 1 178 ? 5.796 -8.289 -0.609 1.00 98.19 178 ILE A O 1
ATOM 1356 N N . GLY A 1 179 ? 3.777 -7.895 0.312 1.00 97.69 179 GLY A N 1
ATOM 1357 C CA . GLY A 1 179 ? 4.191 -6.863 1.242 1.00 97.69 179 GLY A CA 1
ATOM 1358 C C . GLY A 1 179 ? 4.041 -7.287 2.689 1.00 97.69 179 GLY A C 1
ATOM 1359 O O . GLY A 1 179 ? 3.119 -8.012 3.046 1.00 97.69 179 GLY A O 1
ATOM 1360 N N . VAL A 1 180 ? 4.922 -6.768 3.534 1.00 98.44 180 VAL A N 1
ATOM 1361 C CA . VAL A 1 180 ? 4.746 -6.704 4.982 1.00 98.44 180 VAL A CA 1
ATOM 1362 C C . VAL A 1 180 ? 4.578 -5.249 5.392 1.00 98.44 180 VAL A C 1
ATOM 1364 O O . VAL A 1 180 ? 5.213 -4.348 4.840 1.00 98.44 180 VAL A O 1
ATOM 1367 N N . SER A 1 181 ? 3.705 -5.000 6.361 1.00 98.06 181 SER A N 1
ATOM 1368 C CA . SER A 1 181 ? 3.433 -3.661 6.867 1.00 98.06 181 SER A CA 1
ATOM 1369 C C . SER A 1 181 ? 3.440 -3.621 8.385 1.00 98.06 181 SER A C 1
ATOM 1371 O O . SER A 1 181 ? 2.952 -4.529 9.057 1.00 98.06 181 SER A O 1
ATOM 1373 N N . LEU A 1 182 ? 3.970 -2.527 8.916 1.00 98.38 182 LEU A N 1
ATOM 1374 C CA . LEU A 1 182 ? 3.865 -2.146 10.312 1.00 98.38 182 LEU A CA 1
ATOM 1375 C C . LEU A 1 182 ? 3.027 -0.873 10.380 1.00 98.38 182 LEU A C 1
ATOM 1377 O O . LEU A 1 182 ? 3.423 0.153 9.828 1.00 98.38 182 LEU A O 1
ATOM 1381 N N . ARG A 1 183 ? 1.879 -0.933 11.059 1.00 97.44 183 ARG A N 1
ATOM 1382 C CA . ARG A 1 183 ? 1.070 0.243 11.395 1.00 97.44 183 ARG A CA 1
ATOM 1383 C C . ARG A 1 183 ? 1.210 0.548 12.880 1.00 97.44 183 ARG A C 1
ATOM 1385 O O . ARG A 1 183 ? 1.149 -0.361 13.705 1.00 97.44 183 ARG A O 1
ATOM 1392 N N . TRP A 1 184 ? 1.374 1.818 13.225 1.00 97.50 184 TRP A N 1
ATOM 1393 C CA . TRP A 1 184 ? 1.424 2.275 14.613 1.00 97.50 184 TRP A CA 1
ATOM 1394 C C . TRP A 1 184 ? 0.467 3.438 14.815 1.00 97.50 184 TRP A C 1
ATOM 1396 O O . TRP A 1 184 ? 0.464 4.403 14.046 1.00 97.50 184 TRP A O 1
ATOM 1406 N N . ARG A 1 185 ? -0.349 3.358 15.865 1.00 95.19 185 ARG A N 1
ATOM 1407 C CA . ARG A 1 185 ? -1.288 4.420 16.219 1.00 95.19 185 ARG A CA 1
ATOM 1408 C C . ARG A 1 185 ? -0.534 5.716 16.513 1.00 95.19 185 ARG A C 1
ATOM 1410 O O . ARG A 1 185 ? 0.431 5.730 17.275 1.00 95.19 185 ARG A O 1
ATOM 1417 N N . ARG A 1 186 ? -1.005 6.810 15.922 1.00 88.56 186 ARG A N 1
ATOM 1418 C CA . ARG A 1 186 ? -0.569 8.175 16.211 1.00 88.56 186 ARG A CA 1
ATOM 1419 C C . ARG A 1 186 ? -1.687 8.919 16.928 1.00 88.56 186 ARG A C 1
ATOM 1421 O O . ARG A 1 186 ? -2.868 8.650 16.704 1.00 88.56 186 ARG A O 1
ATOM 1428 N N . SER A 1 187 ? -1.311 9.865 17.782 1.00 78.56 187 SER A N 1
ATOM 1429 C CA . SER A 1 187 ? -2.269 10.833 18.309 1.00 78.56 187 SER A CA 1
ATOM 1430 C C . SER A 1 187 ? -2.884 11.614 17.142 1.00 78.56 187 SER A C 1
ATOM 1432 O O . SER A 1 187 ? -2.158 11.929 16.191 1.00 78.56 187 SER A O 1
ATOM 1434 N N . PRO A 1 188 ? -4.192 11.923 17.180 1.00 71.75 188 PRO A N 1
ATOM 1435 C CA . PRO A 1 188 ? -4.808 12.761 16.163 1.00 71.75 188 PRO A CA 1
ATOM 1436 C C . PRO A 1 188 ? -4.048 14.090 16.060 1.00 71.75 188 PRO A C 1
ATOM 1438 O O . PRO A 1 188 ? -3.648 14.630 17.100 1.00 71.75 188 PRO A O 1
ATOM 1441 N N . PRO A 1 189 ? -3.832 14.636 14.851 1.00 65.81 189 PRO A N 1
ATOM 1442 C CA . PRO A 1 189 ? -3.323 15.993 14.734 1.00 65.81 189 PRO A CA 1
ATOM 1443 C C . PRO A 1 189 ? -4.280 16.945 15.465 1.00 65.81 189 PRO A C 1
ATOM 1445 O O . PRO A 1 189 ? -5.502 16.822 15.344 1.00 65.81 189 PRO A O 1
ATOM 1448 N N . LEU A 1 190 ? -3.729 17.878 16.249 1.00 69.56 190 LEU A N 1
ATOM 1449 C CA . LEU A 1 190 ? -4.537 18.913 16.890 1.00 69.56 190 LEU A CA 1
ATOM 1450 C C . LEU A 1 190 ? -5.291 19.694 15.800 1.00 69.56 190 LEU A C 1
ATOM 1452 O O . LEU A 1 190 ? -4.705 19.974 14.749 1.00 69.56 190 LEU A O 1
ATOM 1456 N N . PRO A 1 191 ? -6.572 20.050 16.010 1.00 68.19 191 PRO A N 1
ATOM 1457 C CA . PRO A 1 191 ? -7.307 20.841 15.036 1.00 68.19 191 PRO A CA 1
ATOM 1458 C C . PRO A 1 191 ? -6.535 22.137 14.749 1.00 68.19 191 PRO A C 1
ATOM 1460 O O . PRO A 1 191 ? -6.125 22.798 15.706 1.00 68.19 191 PRO A O 1
ATOM 1463 N N . PRO A 1 192 ? -6.376 22.554 13.479 1.00 61.38 192 PRO A N 1
ATOM 1464 C CA . PRO A 1 192 ? -5.628 23.769 13.139 1.00 61.38 192 PRO A CA 1
ATOM 1465 C C . PRO A 1 192 ? -6.204 25.031 13.806 1.00 61.38 192 PRO A C 1
ATOM 1467 O O . PRO A 1 192 ? -5.488 26.003 14.011 1.00 61.38 192 PRO A O 1
ATOM 1470 N N . PHE A 1 193 ? -7.476 24.995 14.217 1.00 66.00 193 PHE A N 1
ATOM 1471 C CA . PHE A 1 193 ? -8.168 26.092 14.898 1.00 66.00 193 PHE A CA 1
ATOM 1472 C C . PHE A 1 193 ? -8.195 25.978 16.432 1.00 66.00 193 PHE A C 1
ATOM 1474 O O . PHE A 1 193 ? -8.682 26.885 17.098 1.00 66.00 193 PHE A O 1
ATOM 1481 N N . ALA A 1 194 ? -7.669 24.900 17.024 1.00 58.22 194 ALA A N 1
ATOM 1482 C CA . ALA A 1 194 ? -7.615 24.753 18.483 1.00 58.22 194 ALA A CA 1
ATOM 1483 C C . ALA A 1 194 ? -6.480 25.575 19.128 1.00 58.22 194 ALA A C 1
ATOM 1485 O O . ALA A 1 194 ? -6.444 25.728 20.346 1.00 58.22 194 ALA A O 1
ATOM 1486 N N . ALA A 1 195 ? -5.561 26.122 18.325 1.00 56.66 195 ALA A N 1
ATOM 1487 C CA . ALA A 1 195 ? -4.418 26.900 18.803 1.00 56.66 195 ALA A CA 1
ATOM 1488 C C . ALA A 1 195 ? -4.769 28.337 19.250 1.00 56.66 195 ALA A C 1
ATOM 1490 O O . ALA A 1 195 ? -3.915 29.005 19.820 1.00 56.66 195 ALA A O 1
ATOM 1491 N N . GLY A 1 196 ? -6.001 28.809 19.012 1.00 55.38 196 GLY A N 1
ATOM 1492 C CA . GLY A 1 196 ? -6.424 30.193 19.282 1.00 55.38 196 GLY A CA 1
ATOM 1493 C C . GLY A 1 196 ? -7.354 30.399 20.485 1.00 55.38 196 GLY A C 1
ATOM 1494 O O . GLY A 1 196 ? -7.925 31.475 20.603 1.00 55.38 196 GLY A O 1
ATOM 1495 N N . GLN A 1 197 ? -7.562 29.393 21.343 1.00 53.50 197 GLN A N 1
ATOM 1496 C CA . GLN A 1 197 ? -8.447 29.490 22.523 1.00 53.50 197 GLN A CA 1
ATOM 1497 C C . GLN A 1 197 ? -7.692 29.419 23.863 1.00 53.50 197 GLN A C 1
ATOM 1499 O O . GLN A 1 197 ? -8.197 28.845 24.827 1.00 53.50 197 GLN A O 1
ATOM 1504 N N . ARG A 1 198 ? -6.470 29.957 23.928 1.00 52.66 198 ARG A N 1
ATOM 1505 C CA . ARG A 1 198 ? -5.734 30.119 25.190 1.00 52.66 198 ARG A CA 1
ATOM 1506 C C . ARG A 1 198 ? -5.620 31.580 25.570 1.00 52.66 198 ARG A C 1
ATOM 1508 O O . ARG A 1 198 ? -5.367 32.383 24.648 1.00 52.66 198 ARG A O 1
#

Radius of gyration: 20.36 Å; Cα contacts (8 Å, |Δi|>4): 472; chains: 1; bounding box: 48×47×62 Å

Sequence (198 aa):
MSRAGLVAFAVVTLTTCAASAERKTSPKSVKLFDVRTATHEGVLRFSTLSYRATDQARYEGGYEAAFLYAMTSRSGPFHLTGLSGPALRFLDEKSFSLSLPQNTAFAGIAAGPVELEGGFGVSLLSVDVVHGHWSAQLLSPRAAAGVGVRLGPLRVGAELYTEYLWRWFGPDYFVRGIGVSLRWRRSPPLPPFAAGQR

Mean predicted aligned error: 10.31 Å